Protein AF-A0A914ED57-F1 (afdb_monomer)

pLDDT: mean 73.56, std 14.64, range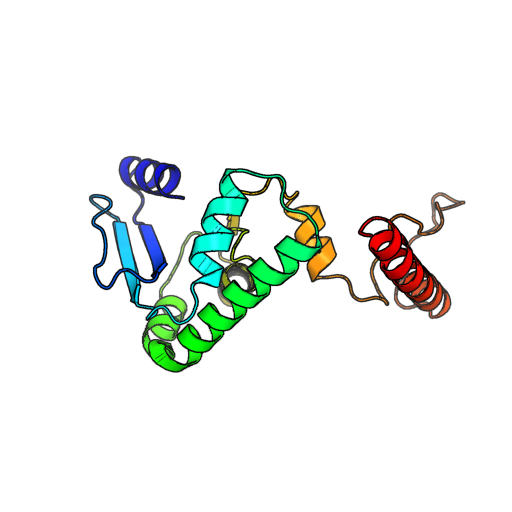 [37.06, 95.75]

Sequence (189 aa):
MVPLIKWLSKSGHDISVLEANTNPKT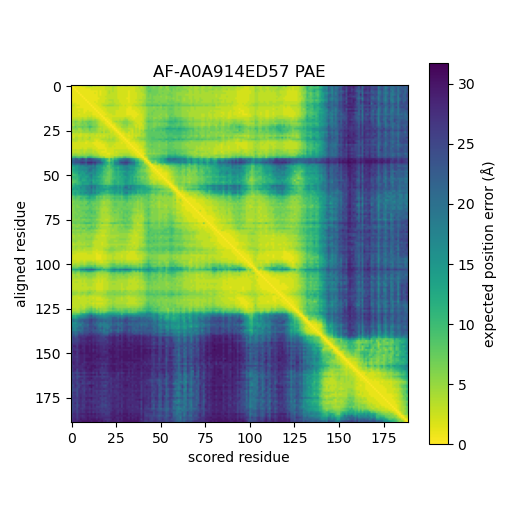RNLGPNITIIHIYIPTSQGIAIQFAKRMWTGTIHSPDIHTLYKVGNNVAKDFLRDHSEKIVKILDEKWDLIVADELFAIHSYAIATFFKGREDIPYITMSTSIMNPPAAERLALGRNIGSTPYVATWVPKKDDEKHEPTLFWQRLYNAIESVIEIFAVNTYSM

Structure (mmCIF, N/CA/C/O backbone):
data_AF-A0A914ED57-F1
#
_entry.id   AF-A0A914ED57-F1
#
loop_
_atom_site.group_PDB
_atom_site.id
_atom_site.type_symbol
_atom_site.label_atom_id
_atom_site.label_alt_id
_atom_site.label_comp_id
_atom_site.label_asym_id
_atom_site.label_entity_id
_atom_site.label_seq_id
_atom_site.pdbx_PDB_ins_code
_atom_site.Cartn_x
_atom_site.Cartn_y
_atom_site.Cartn_z
_atom_site.occupancy
_atom_site.B_iso_or_equiv
_atom_site.auth_seq_id
_atom_site.auth_comp_id
_atom_site.auth_asym_id
_atom_site.auth_atom_id
_atom_site.pdbx_PDB_model_num
ATOM 1 N N . MET A 1 1 ? -6.032 7.912 -4.445 1.00 81.69 1 MET A N 1
ATOM 2 C CA . MET A 1 1 ? -6.598 7.748 -3.082 1.00 81.69 1 MET A CA 1
ATOM 3 C C . MET A 1 1 ? -7.355 8.955 -2.512 1.00 81.69 1 MET A C 1
ATOM 5 O O . MET A 1 1 ? -8.369 8.735 -1.866 1.00 81.69 1 MET A O 1
ATOM 9 N N . VAL A 1 2 ? -6.929 10.215 -2.712 1.00 87.56 2 VAL A N 1
ATOM 10 C CA . VAL A 1 2 ? -7.527 11.383 -2.005 1.00 87.56 2 VAL A CA 1
ATOM 11 C C . VAL A 1 2 ? -9.062 11.508 -2.115 1.00 87.56 2 VAL A C 1
ATOM 13 O O . VAL A 1 2 ? -9.683 11.757 -1.082 1.00 87.56 2 VAL A O 1
ATOM 16 N N . PRO A 1 3 ? -9.706 11.326 -3.289 1.00 88.81 3 PRO A N 1
ATOM 17 C CA . PRO A 1 3 ? -11.168 11.403 -3.377 1.00 88.81 3 PRO A CA 1
ATOM 18 C C . PRO A 1 3 ? -11.891 10.372 -2.500 1.00 88.81 3 PRO A C 1
ATOM 20 O O . PRO A 1 3 ? -12.834 10.735 -1.802 1.00 88.81 3 PRO A O 1
ATOM 23 N N . LEU A 1 4 ? -11.407 9.123 -2.473 1.00 87.88 4 LEU A N 1
ATOM 24 C CA . LEU A 1 4 ? -11.960 8.054 -1.636 1.00 87.88 4 LEU A CA 1
ATOM 25 C C . LEU A 1 4 ? -11.838 8.395 -0.147 1.00 87.88 4 LEU A C 1
ATOM 27 O O . LEU A 1 4 ? -12.822 8.316 0.578 1.00 87.88 4 LEU A O 1
ATOM 31 N N . ILE A 1 5 ? -10.653 8.832 0.291 1.00 92.06 5 ILE A N 1
ATOM 32 C CA . ILE A 1 5 ? -10.398 9.215 1.689 1.00 92.06 5 ILE A CA 1
ATOM 33 C C . ILE A 1 5 ? -11.384 10.302 2.134 1.00 92.06 5 ILE A C 1
ATOM 35 O O . ILE A 1 5 ? -12.020 10.188 3.177 1.00 92.06 5 ILE A O 1
ATOM 39 N N . LYS A 1 6 ? -11.570 11.346 1.318 1.00 91.25 6 LYS A N 1
ATOM 40 C CA . LYS A 1 6 ? -12.515 12.423 1.641 1.00 91.25 6 LYS A CA 1
ATOM 41 C C . LYS A 1 6 ? -13.964 11.943 1.669 1.00 91.25 6 LYS A C 1
ATOM 43 O O . LYS A 1 6 ? -14.744 12.444 2.472 1.00 91.25 6 LYS A O 1
ATOM 48 N N . TRP A 1 7 ? -14.338 11.019 0.787 1.00 92.38 7 TRP A N 1
ATOM 49 C CA . TRP A 1 7 ? -15.683 10.449 0.768 1.00 92.38 7 TRP A CA 1
ATOM 50 C C . TRP A 1 7 ? -15.964 9.598 2.013 1.00 92.38 7 TRP A C 1
ATOM 52 O O . TRP A 1 7 ? -17.002 9.778 2.648 1.00 92.38 7 TRP A O 1
ATOM 62 N N . LEU A 1 8 ? -15.016 8.750 2.418 1.00 92.31 8 LEU A N 1
ATOM 63 C CA . LEU A 1 8 ? -15.120 7.948 3.637 1.00 92.31 8 LEU A CA 1
ATOM 64 C C . LEU A 1 8 ? -15.206 8.837 4.891 1.00 92.31 8 LEU A C 1
ATOM 66 O O . LEU A 1 8 ? -16.067 8.620 5.737 1.00 92.31 8 LEU A O 1
ATOM 70 N N . SER A 1 9 ? -14.394 9.896 4.968 1.00 93.88 9 SER A N 1
ATOM 71 C CA . SER A 1 9 ? -14.402 10.826 6.110 1.00 93.88 9 SER A CA 1
ATOM 72 C C . SER A 1 9 ? -15.746 11.553 6.214 1.00 93.88 9 SER A C 1
ATOM 74 O O . SER A 1 9 ? -16.349 11.609 7.284 1.00 93.88 9 SER A O 1
ATOM 76 N N . LYS A 1 10 ? -16.296 12.015 5.080 1.00 93.38 10 LYS A N 1
ATOM 77 C CA . LYS A 1 10 ? -17.650 12.596 5.017 1.00 93.38 10 LYS A CA 1
ATOM 78 C C . LYS A 1 10 ? -18.755 11.616 5.409 1.00 93.38 10 LYS A C 1
ATOM 80 O O . LYS A 1 10 ? -19.809 12.060 5.848 1.00 93.38 10 LYS A O 1
ATOM 85 N N . SER A 1 11 ? -18.520 10.320 5.238 1.00 95.12 11 SER A N 1
ATOM 86 C CA . SER A 1 11 ? -19.455 9.260 5.626 1.00 95.12 11 SER A CA 1
ATOM 87 C C . SER A 1 11 ? -19.343 8.889 7.112 1.00 95.12 11 SER A C 1
ATOM 89 O O . SER A 1 11 ? -20.054 8.002 7.568 1.00 95.12 11 SER A O 1
ATOM 91 N N . GLY A 1 12 ? -18.486 9.581 7.874 1.00 95.56 12 GLY A N 1
ATOM 92 C CA . GLY A 1 12 ? -18.333 9.397 9.317 1.00 95.56 12 GLY A CA 1
ATOM 93 C C . GLY A 1 12 ? -17.272 8.375 9.721 1.00 95.56 12 GLY A C 1
ATOM 94 O O . GLY A 1 12 ? -17.222 8.013 10.890 1.00 95.56 12 GLY A O 1
ATOM 95 N N . HIS A 1 13 ? -16.431 7.910 8.792 1.00 95.06 13 HIS A N 1
ATOM 96 C CA . HIS A 1 13 ? -15.336 6.994 9.117 1.00 95.06 13 HIS A CA 1
ATOM 97 C C . HIS A 1 13 ? -14.10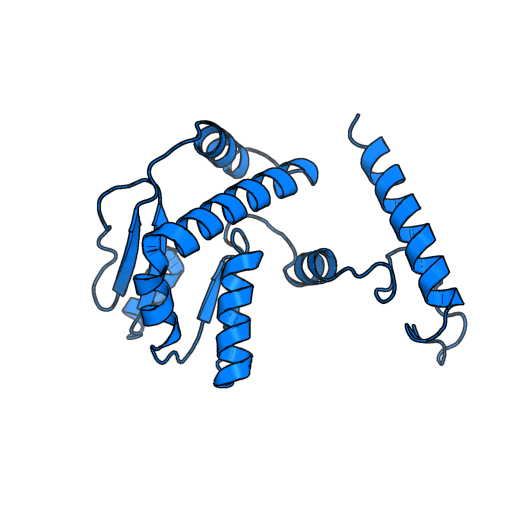5 7.742 9.641 1.00 95.06 13 HIS A C 1
ATOM 99 O O . HIS A 1 13 ? -13.726 8.778 9.086 1.00 95.06 13 HIS A O 1
ATOM 105 N N . ASP A 1 14 ? -13.445 7.165 10.647 1.00 95.50 14 ASP A N 1
ATOM 106 C CA . ASP A 1 14 ? -12.116 7.579 11.095 1.00 95.50 14 ASP A CA 1
ATOM 107 C C . ASP A 1 14 ? -11.048 6.939 10.210 1.00 95.50 14 ASP A C 1
ATOM 109 O O . ASP A 1 14 ? -11.001 5.721 10.032 1.00 95.50 14 ASP A O 1
ATOM 113 N N . ILE A 1 15 ? -10.194 7.767 9.609 1.00 94.94 15 ILE A N 1
ATOM 114 C CA . ILE A 1 15 ? -9.257 7.314 8.581 1.00 94.94 15 ILE A CA 1
ATOM 115 C C . ILE A 1 15 ? -7.839 7.639 8.997 1.00 94.94 15 ILE A C 1
ATOM 117 O O . ILE A 1 15 ? -7.486 8.803 9.181 1.00 94.94 15 ILE A O 1
ATOM 121 N N . SER A 1 16 ? -6.991 6.616 9.027 1.00 93.62 16 SER A N 1
ATOM 122 C CA . SER A 1 16 ? -5.546 6.808 9.055 1.00 93.62 16 SER A CA 1
ATOM 123 C C . SER A 1 16 ? -4.948 6.602 7.669 1.00 93.62 16 SER A C 1
ATOM 125 O O . SER A 1 16 ? -5.224 5.614 6.994 1.00 93.62 16 SER A O 1
ATOM 127 N N . VAL A 1 17 ? -4.117 7.547 7.235 1.00 91.44 17 VAL A N 1
ATOM 128 C CA . VAL A 1 17 ? -3.426 7.499 5.944 1.00 91.44 17 VAL A CA 1
ATOM 129 C C . VAL A 1 17 ? -1.933 7.388 6.200 1.00 91.44 17 VAL A C 1
ATOM 131 O O . VAL A 1 17 ? -1.313 8.346 6.662 1.00 91.44 17 VAL A O 1
ATOM 134 N N . LEU A 1 18 ? -1.351 6.237 5.871 1.00 87.81 18 LEU A N 1
ATOM 135 C CA . LEU A 1 18 ? 0.097 6.092 5.793 1.00 87.81 18 LEU A CA 1
ATOM 136 C C . LEU A 1 18 ? 0.590 6.773 4.515 1.00 87.81 18 LEU A C 1
ATOM 138 O O . LEU A 1 18 ? 0.272 6.342 3.407 1.00 87.81 18 LEU A O 1
ATOM 142 N N . GLU A 1 19 ? 1.349 7.854 4.669 1.00 85.44 19 GLU A N 1
ATOM 143 C CA . GLU A 1 19 ? 1.851 8.640 3.548 1.00 85.44 19 GLU A CA 1
ATOM 144 C C . GLU A 1 19 ? 3.367 8.784 3.619 1.00 85.44 19 GLU A C 1
ATOM 146 O O . GLU A 1 19 ? 3.904 9.471 4.489 1.00 85.44 19 GLU A O 1
ATOM 151 N N . ALA A 1 20 ? 4.036 8.166 2.650 1.00 78.94 20 ALA A N 1
ATOM 152 C CA . ALA A 1 20 ? 5.470 8.252 2.452 1.00 78.94 20 ALA A CA 1
ATOM 153 C C . ALA A 1 20 ? 5.755 9.138 1.232 1.00 78.94 20 ALA A C 1
ATOM 155 O O . ALA A 1 20 ? 5.392 8.788 0.107 1.00 78.94 20 ALA A O 1
ATOM 156 N N . ASN A 1 21 ? 6.336 10.321 1.441 1.00 77.94 21 ASN A N 1
ATOM 157 C CA . ASN A 1 21 ? 6.591 11.267 0.354 1.00 77.94 21 ASN A CA 1
ATOM 158 C C . ASN A 1 21 ? 7.818 12.155 0.619 1.00 77.94 21 ASN A C 1
ATOM 160 O O . ASN A 1 21 ? 8.376 12.184 1.713 1.00 77.94 21 ASN A O 1
ATOM 164 N N . THR A 1 22 ? 8.221 12.913 -0.400 1.00 76.25 22 THR A N 1
ATOM 165 C CA . THR A 1 22 ? 9.353 13.851 -0.337 1.00 76.25 22 THR A CA 1
ATOM 166 C C . THR A 1 22 ? 8.977 15.232 0.202 1.00 76.25 22 THR A C 1
ATOM 168 O O . THR A 1 22 ? 9.814 16.132 0.234 1.00 76.25 22 THR A O 1
ATOM 171 N N . ASN A 1 23 ? 7.723 15.449 0.603 1.00 80.75 23 ASN A N 1
ATOM 172 C CA . ASN A 1 23 ? 7.305 16.711 1.195 1.00 80.75 23 ASN A CA 1
ATOM 173 C C . ASN A 1 23 ? 7.627 16.676 2.695 1.00 80.75 23 ASN A C 1
ATOM 175 O O . ASN A 1 23 ? 7.145 15.783 3.385 1.00 80.75 23 ASN A O 1
ATOM 179 N N . PRO A 1 24 ? 8.401 17.629 3.241 1.00 81.94 24 PRO A N 1
ATOM 180 C CA . PRO A 1 24 ? 8.705 17.650 4.671 1.00 81.94 24 PRO A CA 1
ATOM 181 C C . PRO A 1 24 ? 7.487 17.965 5.549 1.00 81.94 24 PRO A C 1
ATOM 183 O O . PRO A 1 24 ? 7.561 17.813 6.765 1.00 81.94 24 PRO A O 1
ATOM 186 N N . LYS A 1 25 ? 6.374 18.429 4.966 1.00 85.38 25 LYS A N 1
ATOM 187 C CA . LYS A 1 25 ? 5.161 18.791 5.701 1.00 85.38 25 LYS A CA 1
ATOM 188 C C . LYS A 1 25 ? 4.017 17.830 5.404 1.00 85.38 25 LYS A C 1
ATOM 190 O O . LYS A 1 25 ? 3.685 17.569 4.247 1.00 85.38 25 LYS A O 1
ATOM 195 N N . THR A 1 26 ? 3.341 17.414 6.469 1.00 85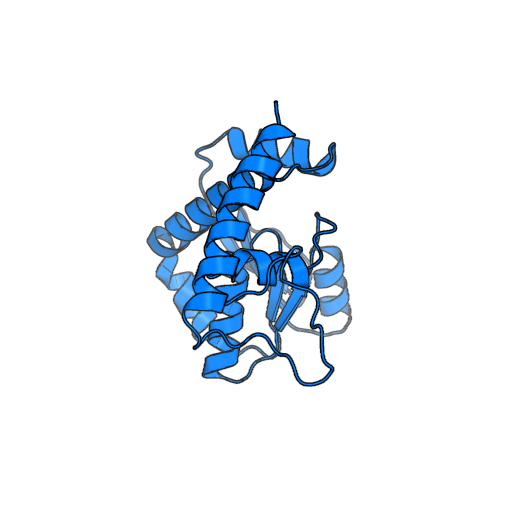.81 26 THR A N 1
ATOM 196 C CA . THR A 1 26 ? 2.050 16.732 6.404 1.00 85.81 26 THR A CA 1
ATOM 197 C C . THR A 1 26 ? 0.991 17.650 5.793 1.00 85.81 26 THR A C 1
ATOM 199 O O . THR A 1 26 ? 0.893 18.829 6.140 1.00 85.81 26 THR A O 1
ATOM 202 N N . ARG A 1 27 ? 0.165 17.115 4.891 1.00 87.88 27 ARG A N 1
ATOM 203 C CA . ARG A 1 27 ? -1.000 17.826 4.342 1.00 87.88 27 ARG A CA 1
ATOM 204 C C . ARG A 1 27 ? -2.207 17.711 5.279 1.00 87.88 27 ARG A C 1
ATOM 206 O O . ARG A 1 27 ? -2.350 16.723 5.984 1.00 87.88 27 ARG A O 1
ATOM 213 N N . ASN A 1 28 ? -3.112 18.685 5.248 1.00 88.56 28 ASN A N 1
ATOM 214 C CA . ASN A 1 28 ? -4.413 18.566 5.910 1.00 88.56 28 ASN A CA 1
ATOM 215 C C . ASN A 1 28 ? -5.460 18.110 4.881 1.00 88.56 28 ASN A C 1
ATOM 217 O O . ASN A 1 28 ? -5.673 18.791 3.876 1.00 88.56 28 ASN A O 1
ATOM 221 N N . LEU A 1 29 ? -6.082 16.949 5.104 1.00 89.75 29 LEU A N 1
ATOM 222 C CA . LEU A 1 29 ? -7.101 16.394 4.204 1.00 89.75 29 LEU A CA 1
ATOM 223 C C . LEU A 1 29 ? -8.542 16.628 4.675 1.00 89.75 29 LEU A C 1
ATOM 225 O O . LEU A 1 29 ? -9.461 16.373 3.892 1.00 89.75 29 LEU A O 1
ATOM 229 N N . GLY A 1 30 ? -8.736 17.161 5.883 1.00 89.25 30 GLY A N 1
ATOM 230 C CA . GLY A 1 30 ? -10.042 17.392 6.493 1.00 89.25 30 GLY A CA 1
ATOM 231 C C . GLY A 1 30 ? -10.177 16.752 7.881 1.00 89.25 30 GLY A C 1
ATOM 232 O O . GLY A 1 30 ? -9.221 16.163 8.384 1.00 89.25 30 GLY A O 1
ATOM 233 N N . PRO A 1 31 ? -11.359 16.883 8.508 1.00 88.94 31 PRO A N 1
ATOM 234 C CA . PRO A 1 31 ? -11.655 16.250 9.792 1.00 88.94 31 PRO A CA 1
ATOM 235 C C . PRO A 1 31 ? -11.683 14.717 9.673 1.00 88.94 31 PRO A C 1
ATOM 237 O O . PRO A 1 31 ? -11.912 14.179 8.588 1.00 88.94 31 PRO A O 1
ATOM 240 N N . ASN A 1 32 ? -11.466 14.020 10.791 1.00 90.94 32 ASN A N 1
ATOM 241 C CA . ASN A 1 32 ? -11.473 12.549 10.898 1.00 90.94 32 ASN A CA 1
ATOM 242 C C . ASN A 1 32 ? -10.447 11.846 9.988 1.00 90.94 32 ASN A C 1
ATOM 244 O O . ASN A 1 32 ? -10.606 10.683 9.621 1.00 90.94 32 ASN A O 1
ATOM 248 N N . ILE A 1 33 ? -9.393 12.568 9.589 1.00 94.38 33 ILE A N 1
ATOM 249 C CA . ILE A 1 33 ? -8.287 12.030 8.800 1.00 94.38 33 ILE A CA 1
ATOM 250 C C . ILE A 1 33 ? -6.982 12.300 9.543 1.00 94.38 33 ILE A C 1
ATOM 252 O O . ILE A 1 33 ? -6.517 13.439 9.619 1.00 94.38 33 ILE A O 1
ATOM 256 N N . THR A 1 34 ? -6.361 11.236 10.037 1.00 93.06 34 THR A N 1
ATOM 257 C CA . THR A 1 34 ? -5.027 11.269 10.635 1.00 93.06 34 THR A CA 1
ATOM 258 C C . THR A 1 34 ? -4.014 10.844 9.583 1.00 93.06 34 THR A C 1
ATOM 260 O O . THR A 1 34 ? -4.079 9.742 9.044 1.00 93.06 34 THR A O 1
ATOM 263 N N . ILE A 1 35 ? -3.049 11.709 9.270 1.00 91.31 35 ILE A N 1
ATOM 264 C CA . ILE A 1 35 ? -1.962 11.345 8.358 1.00 91.31 35 ILE A CA 1
ATOM 265 C C . ILE A 1 35 ? -0.751 10.912 9.165 1.00 91.31 35 ILE A C 1
ATOM 267 O O . ILE A 1 35 ? -0.148 11.700 9.896 1.00 91.31 35 ILE A O 1
ATOM 271 N N . ILE A 1 36 ? -0.360 9.662 8.962 1.00 88.31 36 ILE A N 1
ATOM 272 C CA . ILE A 1 36 ? 0.889 9.107 9.453 1.00 88.31 36 ILE A CA 1
ATOM 273 C C . ILE A 1 36 ? 1.942 9.423 8.395 1.00 88.31 36 ILE A C 1
ATOM 2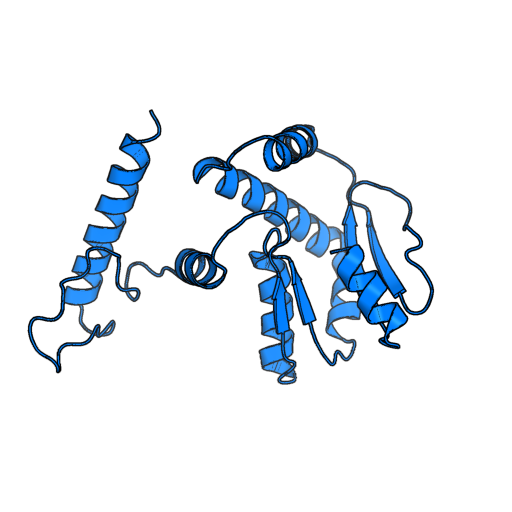75 O O . ILE A 1 36 ? 2.147 8.677 7.437 1.00 88.31 36 ILE A O 1
ATOM 279 N N . HIS A 1 37 ? 2.537 10.609 8.532 1.00 87.00 37 HIS A N 1
ATOM 280 C CA . HIS A 1 37 ? 3.468 11.154 7.551 1.00 87.00 37 HIS A CA 1
ATOM 281 C C . HIS A 1 37 ? 4.902 10.698 7.794 1.00 87.00 37 HIS A C 1
ATOM 283 O O . HIS A 1 37 ? 5.421 10.693 8.922 1.00 87.00 37 HIS A O 1
ATOM 289 N N . ILE A 1 38 ? 5.540 10.331 6.690 1.00 79.56 38 ILE A N 1
ATOM 290 C CA . ILE A 1 38 ? 6.897 9.823 6.643 1.00 79.56 38 ILE A CA 1
ATOM 291 C C . ILE A 1 38 ? 7.623 10.562 5.537 1.00 79.56 38 ILE A C 1
ATOM 293 O O . ILE A 1 38 ? 7.315 10.426 4.351 1.00 79.56 38 ILE A O 1
ATOM 297 N N . TYR A 1 39 ? 8.573 11.385 5.964 1.00 82.88 39 TYR A N 1
ATOM 298 C CA . TYR A 1 39 ? 9.400 12.155 5.063 1.00 82.88 39 TYR A CA 1
ATOM 299 C C . TYR A 1 39 ? 10.521 11.279 4.518 1.00 82.88 39 TYR A C 1
ATOM 301 O O . TYR A 1 39 ? 11.315 10.735 5.279 1.00 82.88 39 TYR A O 1
ATOM 309 N N . ILE A 1 40 ? 10.602 11.194 3.196 1.00 73.94 40 ILE A N 1
ATOM 310 C CA . ILE A 1 40 ? 11.670 10.493 2.494 1.00 73.94 40 ILE A CA 1
ATOM 311 C C . ILE A 1 40 ? 12.484 11.545 1.746 1.00 73.94 40 ILE A C 1
ATOM 313 O O . ILE A 1 40 ? 12.014 12.062 0.727 1.00 73.94 40 ILE A O 1
ATOM 317 N N . PRO A 1 41 ? 13.687 11.901 2.229 1.00 69.81 41 PRO A N 1
ATOM 318 C CA . PRO A 1 41 ? 14.536 12.841 1.521 1.00 69.81 41 PRO A CA 1
ATOM 319 C C . PRO A 1 41 ? 14.868 12.290 0.132 1.00 69.81 41 PRO A C 1
ATOM 321 O O . PRO A 1 41 ? 15.380 11.183 -0.024 1.00 69.81 41 PRO A O 1
ATOM 324 N N . THR A 1 42 ? 14.523 13.066 -0.894 1.00 63.19 42 THR A N 1
ATOM 325 C CA . THR A 1 42 ? 14.685 12.676 -2.296 1.00 63.19 42 THR A CA 1
ATOM 326 C C . THR A 1 42 ? 16.142 12.328 -2.583 1.00 63.19 42 THR A C 1
ATOM 328 O O . THR A 1 42 ? 17.002 13.199 -2.490 1.00 63.19 42 THR A O 1
ATOM 331 N N . SER A 1 43 ? 16.424 11.097 -3.011 1.00 55.22 43 SER A N 1
ATOM 332 C CA . SER A 1 43 ? 17.723 10.772 -3.612 1.00 55.22 43 SER A CA 1
ATOM 333 C C . SER A 1 43 ? 17.676 10.635 -5.134 1.00 55.22 43 SER A C 1
ATOM 335 O O . SER A 1 43 ? 18.730 10.502 -5.747 1.00 55.22 43 SER A O 1
ATOM 337 N N . GLN A 1 44 ? 16.509 10.664 -5.797 1.00 57.88 44 GLN A N 1
ATOM 338 C CA . GLN A 1 44 ? 16.458 10.234 -7.201 1.00 57.88 44 GLN A CA 1
ATOM 339 C C . GLN A 1 44 ? 15.503 11.053 -8.072 1.00 57.88 44 GLN A C 1
ATOM 341 O O . GLN A 1 44 ? 14.287 10.880 -8.028 1.00 57.88 44 GLN A O 1
ATOM 346 N N . GLY A 1 45 ? 16.074 11.860 -8.977 1.00 60.44 45 GLY A N 1
ATOM 347 C CA . GLY A 1 45 ? 15.351 12.485 -10.097 1.00 60.44 45 GLY A CA 1
ATOM 348 C C . GLY A 1 45 ? 14.600 11.482 -10.991 1.00 60.44 45 GLY A C 1
ATOM 349 O O . GLY A 1 45 ? 13.674 11.866 -11.703 1.00 60.44 45 GLY A O 1
ATOM 350 N N . ILE A 1 46 ? 14.932 10.190 -10.886 1.00 61.00 46 ILE A N 1
ATOM 351 C CA . ILE A 1 46 ? 14.230 9.065 -11.517 1.00 61.00 46 ILE A CA 1
ATOM 352 C C . ILE A 1 46 ? 12.757 9.019 -11.090 1.00 61.00 46 ILE A C 1
ATOM 354 O O . ILE A 1 46 ? 11.896 8.859 -11.948 1.00 61.00 46 ILE A O 1
ATOM 358 N N . ALA A 1 47 ? 12.434 9.241 -9.810 1.00 62.81 47 ALA A N 1
ATOM 359 C CA . ALA A 1 47 ? 11.049 9.196 -9.329 1.00 62.81 47 ALA A CA 1
ATOM 360 C C . ALA A 1 47 ? 10.173 10.294 -9.960 1.00 62.81 47 ALA A C 1
ATOM 362 O O . ALA A 1 47 ? 9.017 10.051 -10.298 1.00 62.81 47 ALA A O 1
ATOM 363 N N . ILE A 1 48 ? 10.736 11.489 -10.179 1.00 64.44 48 ILE A N 1
ATOM 364 C CA . ILE A 1 48 ? 10.031 12.622 -10.800 1.00 64.44 48 ILE A CA 1
ATOM 365 C C . ILE A 1 48 ? 9.789 12.359 -12.290 1.00 64.44 48 ILE A C 1
ATOM 367 O O . ILE A 1 48 ? 8.684 12.579 -12.789 1.00 64.44 48 ILE A O 1
ATOM 371 N N . GLN A 1 49 ? 10.804 11.866 -13.008 1.00 64.00 49 GLN A N 1
ATOM 372 C CA . GLN A 1 49 ? 10.651 11.526 -14.425 1.00 64.00 49 GLN A CA 1
ATOM 373 C C . GLN A 1 49 ? 9.672 10.367 -14.633 1.00 64.00 49 GLN A C 1
ATOM 375 O O . GLN A 1 49 ? 8.847 10.411 -15.546 1.00 64.00 49 GLN A O 1
ATOM 380 N N . PHE A 1 50 ? 9.721 9.370 -13.750 1.00 65.81 50 PHE A N 1
ATOM 381 C CA . PHE A 1 50 ? 8.823 8.226 -13.785 1.00 65.81 50 PHE A CA 1
ATOM 382 C C . PHE A 1 50 ? 7.377 8.634 -13.476 1.00 65.81 50 PHE A C 1
ATOM 384 O O . PHE A 1 50 ? 6.474 8.299 -14.238 1.00 65.81 50 PHE A O 1
ATOM 391 N N . ALA A 1 51 ? 7.154 9.454 -12.441 1.00 65.69 51 ALA A N 1
ATOM 392 C CA . ALA A 1 51 ? 5.832 9.990 -12.113 1.00 65.69 51 ALA A CA 1
ATOM 393 C C . ALA A 1 51 ? 5.200 10.743 -13.288 1.00 65.69 51 ALA A C 1
ATOM 395 O O . ALA A 1 51 ? 4.019 10.560 -13.566 1.00 65.69 51 ALA A O 1
ATOM 396 N N . LYS A 1 52 ? 5.983 11.547 -14.019 1.00 65.06 52 LYS A N 1
ATOM 397 C CA . LYS A 1 52 ? 5.486 12.246 -15.210 1.00 65.06 52 LYS A CA 1
ATOM 398 C C . LYS A 1 52 ? 5.086 11.267 -16.318 1.00 65.06 52 LYS A C 1
ATOM 400 O O . LYS A 1 52 ? 4.019 11.434 -16.896 1.00 65.06 52 LYS A O 1
ATOM 405 N N . ARG A 1 53 ? 5.902 10.237 -16.575 1.00 63.97 53 ARG A N 1
ATOM 406 C CA . ARG A 1 53 ? 5.621 9.202 -17.584 1.00 63.97 53 ARG A CA 1
ATOM 407 C C . ARG A 1 53 ? 4.373 8.375 -17.271 1.00 63.97 53 ARG A C 1
ATOM 409 O O . ARG A 1 53 ? 3.608 8.122 -18.193 1.00 63.97 53 ARG A O 1
ATOM 416 N N . MET A 1 54 ? 4.141 8.013 -16.005 1.00 64.25 54 MET A N 1
ATOM 417 C CA . MET A 1 54 ? 2.968 7.219 -15.599 1.00 64.25 54 MET A CA 1
ATOM 418 C C . MET A 1 54 ? 1.637 7.890 -15.959 1.00 64.25 54 MET A C 1
ATOM 420 O O . MET A 1 54 ? 0.677 7.208 -16.293 1.00 64.25 54 MET A O 1
ATOM 424 N N . TRP A 1 55 ? 1.574 9.223 -15.909 1.00 62.38 55 TRP A N 1
ATOM 425 C CA . TRP A 1 55 ? 0.352 9.968 -16.230 1.00 62.38 55 TRP A CA 1
ATOM 426 C C . TRP A 1 55 ? 0.180 10.265 -17.721 1.00 62.38 55 TRP A C 1
ATOM 428 O O . TRP A 1 55 ? -0.906 10.666 -18.134 1.00 62.38 55 TRP A O 1
ATOM 438 N N . THR A 1 56 ? 1.235 10.121 -18.527 1.00 61.69 56 THR A N 1
ATOM 439 C CA . THR A 1 56 ? 1.239 10.559 -19.933 1.00 61.69 56 THR A CA 1
ATOM 440 C C . THR A 1 56 ? 1.487 9.435 -20.934 1.00 61.69 56 THR A C 1
ATOM 442 O O . THR A 1 56 ? 1.601 9.717 -22.123 1.00 61.69 56 THR A O 1
ATOM 445 N N . GLY A 1 57 ? 1.618 8.183 -20.495 1.00 59.28 57 GLY A N 1
ATOM 446 C CA . GLY A 1 57 ? 1.927 7.064 -21.380 1.00 59.28 57 GLY A CA 1
ATOM 447 C C . GLY A 1 57 ? 1.403 5.727 -20.872 1.00 59.28 57 GLY A C 1
ATOM 448 O O . GLY A 1 57 ? 1.050 5.578 -19.704 1.00 59.28 57 GLY A O 1
ATOM 449 N N . THR A 1 58 ? 1.364 4.744 -21.768 1.00 56.31 58 THR A N 1
ATOM 450 C CA . THR A 1 58 ? 1.143 3.345 -21.399 1.00 56.31 58 THR A CA 1
ATOM 451 C C . THR A 1 58 ? 2.416 2.813 -20.752 1.00 56.31 58 THR A C 1
ATOM 453 O O . THR A 1 58 ? 3.492 2.883 -21.340 1.00 56.31 58 THR A O 1
ATOM 456 N N . ILE A 1 59 ? 2.298 2.312 -19.525 1.00 55.62 59 ILE A N 1
ATOM 457 C CA . ILE A 1 59 ? 3.404 1.672 -18.812 1.00 55.62 59 ILE A CA 1
ATOM 458 C C . ILE A 1 59 ? 3.611 0.286 -19.435 1.00 55.62 59 ILE A C 1
ATOM 460 O O . ILE A 1 59 ? 2.677 -0.516 -19.468 1.00 55.62 59 ILE A O 1
ATOM 464 N N . HIS A 1 60 ? 4.814 -0.004 -19.929 1.00 55.12 60 HIS A N 1
ATOM 465 C CA . HIS A 1 60 ? 5.165 -1.342 -20.410 1.00 55.12 60 HIS A CA 1
ATOM 466 C C . HIS A 1 60 ? 5.759 -2.186 -19.272 1.00 55.12 60 HIS A C 1
ATOM 468 O O . HIS A 1 60 ? 6.218 -1.655 -18.260 1.00 55.12 60 HIS A O 1
ATOM 474 N N . SER A 1 61 ? 5.788 -3.513 -19.422 1.00 56.16 61 SER A N 1
ATOM 475 C CA . SER A 1 61 ? 6.289 -4.435 -18.386 1.00 56.16 61 SER A CA 1
ATOM 476 C C . SER A 1 61 ? 7.664 -4.057 -17.788 1.00 56.16 61 SER A C 1
ATOM 478 O O . SER A 1 61 ? 7.820 -4.176 -16.571 1.00 56.16 61 SER A O 1
ATOM 480 N N . PRO A 1 62 ? 8.650 -3.538 -18.554 1.00 56.75 62 PRO A N 1
ATOM 481 C CA . PRO A 1 62 ? 9.925 -3.081 -17.988 1.00 56.75 62 PRO A CA 1
ATOM 482 C C . PRO A 1 62 ? 9.810 -1.847 -17.075 1.00 56.75 62 PRO A C 1
ATOM 484 O O . PRO A 1 62 ? 10.580 -1.694 -16.122 1.00 56.75 62 PRO A O 1
ATOM 487 N N . ASP A 1 63 ? 8.839 -0.968 -17.327 1.00 60.69 63 ASP A N 1
ATOM 488 C CA . ASP A 1 63 ? 8.596 0.212 -16.498 1.00 60.69 63 ASP A CA 1
ATOM 489 C C . ASP A 1 63 ? 8.001 -0.193 -15.138 1.00 60.69 63 ASP A C 1
ATOM 491 O O . ASP A 1 63 ? 8.394 0.354 -14.105 1.00 60.69 63 ASP A O 1
ATOM 495 N N . ILE A 1 64 ? 7.147 -1.225 -15.104 1.00 65.62 64 ILE A N 1
ATOM 496 C CA . ILE A 1 64 ? 6.589 -1.793 -13.862 1.00 65.62 64 ILE A CA 1
ATOM 497 C C . ILE A 1 64 ? 7.709 -2.284 -12.925 1.00 65.62 64 ILE A C 1
ATOM 499 O O . ILE A 1 64 ? 7.674 -2.032 -11.720 1.00 65.62 64 ILE A O 1
ATOM 503 N N . HIS A 1 65 ? 8.757 -2.920 -13.461 1.00 65.38 65 HIS A N 1
ATOM 504 C CA . HIS A 1 65 ? 9.915 -3.323 -12.654 1.00 65.38 65 HIS A CA 1
ATOM 505 C C . HIS A 1 65 ? 10.597 -2.121 -11.980 1.00 65.38 65 HIS A C 1
ATOM 507 O O . HIS A 1 65 ? 10.939 -2.170 -10.795 1.00 65.38 65 HIS A O 1
ATOM 513 N N . THR A 1 66 ? 10.781 -1.028 -12.725 1.00 68.00 66 THR A N 1
ATOM 514 C CA . THR A 1 66 ? 11.401 0.198 -12.204 1.00 68.00 66 THR A CA 1
ATOM 515 C C . THR A 1 66 ? 10.554 0.814 -11.094 1.00 68.00 66 THR A C 1
ATOM 517 O O . THR A 1 66 ? 11.095 1.200 -10.056 1.00 68.00 66 THR A O 1
ATOM 520 N N . LEU A 1 67 ? 9.231 0.836 -11.271 1.00 69.44 67 LEU A N 1
ATOM 521 C CA . LEU A 1 67 ? 8.283 1.293 -10.260 1.00 69.44 67 LEU A CA 1
ATOM 522 C C . LEU A 1 67 ? 8.423 0.503 -8.952 1.00 69.44 67 LEU A C 1
ATOM 524 O O . LEU A 1 67 ? 8.633 1.099 -7.894 1.00 69.44 67 LEU A O 1
ATOM 528 N N . TYR A 1 68 ? 8.379 -0.830 -9.015 1.00 70.69 68 TYR A N 1
ATOM 529 C CA . TYR A 1 68 ? 8.506 -1.656 -7.812 1.00 70.69 68 TYR A CA 1
ATOM 530 C C . TYR A 1 68 ? 9.883 -1.546 -7.167 1.00 70.69 68 TYR A C 1
ATOM 532 O O . TYR A 1 68 ? 9.989 -1.577 -5.945 1.00 70.69 68 TYR A O 1
ATOM 540 N N . LYS A 1 69 ? 10.952 -1.362 -7.949 1.00 72.19 69 LYS A N 1
ATOM 541 C CA . LYS A 1 69 ? 12.291 -1.124 -7.399 1.00 72.19 69 LYS A CA 1
ATOM 542 C C . LYS A 1 69 ? 12.350 0.180 -6.599 1.00 72.19 69 LYS A C 1
ATOM 544 O O . LYS A 1 69 ? 12.950 0.204 -5.524 1.00 72.19 69 LYS A O 1
ATOM 549 N N . VAL A 1 70 ? 11.719 1.247 -7.093 1.00 72.75 70 VAL A N 1
ATOM 550 C CA . VAL A 1 70 ? 11.596 2.515 -6.357 1.00 72.75 70 VAL A CA 1
ATOM 551 C C . VAL A 1 70 ? 10.768 2.316 -5.084 1.00 72.75 70 VAL A C 1
ATOM 553 O O . VAL A 1 70 ? 11.220 2.719 -4.014 1.00 72.75 70 VAL A O 1
ATOM 556 N N . GLY A 1 71 ? 9.622 1.632 -5.175 1.00 72.62 71 GLY A N 1
ATOM 557 C CA . GLY A 1 71 ? 8.786 1.288 -4.018 1.00 72.62 71 GLY A CA 1
ATOM 558 C C . GLY A 1 71 ? 9.531 0.478 -2.949 1.00 72.62 71 GLY A C 1
ATOM 559 O O . GLY A 1 71 ? 9.497 0.840 -1.775 1.00 72.62 71 GLY A O 1
ATOM 560 N N . ASN A 1 72 ? 10.293 -0.541 -3.360 1.00 74.81 72 ASN A N 1
ATOM 561 C CA . ASN A 1 72 ? 11.117 -1.375 -2.479 1.00 74.81 72 ASN A CA 1
ATOM 562 C C . ASN A 1 72 ? 12.199 -0.579 -1.752 1.00 74.81 72 ASN A C 1
ATOM 564 O O . ASN A 1 72 ? 12.419 -0.789 -0.561 1.00 74.81 72 ASN A O 1
ATOM 568 N N . ASN A 1 73 ? 12.881 0.334 -2.445 1.00 74.75 73 ASN A N 1
ATOM 569 C CA . ASN A 1 73 ? 13.887 1.181 -1.807 1.00 74.75 73 ASN A CA 1
ATOM 570 C C . ASN A 1 73 ? 13.247 2.114 -0.777 1.00 74.75 73 ASN A C 1
ATOM 572 O O . ASN A 1 73 ? 13.740 2.210 0.343 1.00 74.75 73 ASN A O 1
ATOM 576 N N . VAL A 1 74 ? 12.108 2.717 -1.127 1.00 73.94 74 VAL A N 1
ATOM 577 C CA . VAL A 1 74 ? 11.310 3.538 -0.211 1.00 73.94 74 VAL A CA 1
ATOM 578 C C . VAL A 1 74 ? 10.909 2.742 1.030 1.00 73.94 74 VAL A C 1
ATOM 580 O O . VAL A 1 74 ? 11.099 3.223 2.142 1.00 73.94 74 VAL A O 1
ATOM 583 N N . ALA A 1 75 ? 10.412 1.517 0.871 1.00 74.06 75 ALA A N 1
ATOM 584 C CA . ALA A 1 75 ? 10.032 0.677 2.000 1.00 74.06 75 ALA A CA 1
ATOM 585 C C . ALA A 1 75 ? 11.227 0.206 2.834 1.00 74.06 75 ALA A C 1
ATOM 587 O O . ALA A 1 75 ? 11.122 0.096 4.052 1.00 74.06 75 ALA A O 1
ATOM 588 N N . LYS A 1 76 ? 12.374 -0.058 2.203 1.00 76.56 76 LYS A N 1
ATOM 589 C CA . LYS A 1 76 ? 13.612 -0.390 2.911 1.00 76.56 76 LYS A CA 1
ATOM 590 C C . LYS A 1 76 ? 14.077 0.776 3.779 1.00 76.56 76 LYS A C 1
ATOM 592 O O . LYS A 1 76 ? 14.375 0.565 4.952 1.00 76.56 76 LYS A O 1
ATOM 597 N N . ASP A 1 77 ? 14.143 1.978 3.213 1.00 74.50 77 ASP A N 1
ATOM 598 C CA . ASP A 1 77 ? 14.524 3.183 3.953 1.00 74.50 77 ASP A CA 1
ATOM 599 C C . ASP A 1 77 ? 13.514 3.458 5.072 1.00 74.50 77 ASP A C 1
ATOM 601 O O . ASP A 1 77 ? 13.888 3.717 6.209 1.00 74.50 77 ASP A O 1
ATOM 605 N N . PHE A 1 78 ? 12.230 3.258 4.791 1.00 75.12 78 PHE A N 1
ATOM 606 C CA . PHE A 1 78 ? 11.153 3.355 5.764 1.00 75.12 78 PHE A CA 1
ATOM 607 C C . PHE A 1 78 ? 11.292 2.379 6.945 1.00 75.12 78 PHE A C 1
ATOM 609 O O . PHE A 1 78 ? 11.199 2.800 8.097 1.00 75.12 78 PHE A O 1
ATOM 616 N N . LEU A 1 79 ? 11.547 1.095 6.689 1.00 78.12 79 LEU A N 1
ATOM 617 C CA . LEU A 1 79 ? 11.739 0.097 7.745 1.00 78.12 79 LEU A CA 1
ATOM 618 C C . LEU A 1 79 ? 13.032 0.322 8.532 1.00 78.12 79 LEU A C 1
ATOM 620 O O . LEU A 1 79 ? 13.080 -0.010 9.711 1.00 78.12 79 LEU A O 1
ATOM 624 N N . ARG A 1 80 ? 14.076 0.867 7.900 1.00 81.69 80 ARG A N 1
ATOM 625 C CA . ARG A 1 80 ? 15.347 1.163 8.569 1.00 81.69 80 ARG A CA 1
ATOM 626 C C . ARG A 1 80 ? 15.249 2.406 9.453 1.00 81.69 80 ARG A C 1
ATOM 628 O O . ARG A 1 80 ? 15.688 2.363 10.597 1.00 81.69 80 ARG A O 1
ATOM 635 N N . ASP A 1 81 ? 14.684 3.487 8.924 1.00 83.69 81 ASP A N 1
ATOM 636 C CA . ASP A 1 81 ? 14.811 4.829 9.506 1.00 83.69 81 ASP A CA 1
ATOM 637 C C . ASP A 1 81 ? 13.565 5.266 10.297 1.00 83.69 81 ASP A C 1
ATOM 639 O O . ASP A 1 81 ? 13.622 6.244 11.041 1.00 83.69 81 ASP A O 1
ATOM 643 N N . HIS A 1 82 ? 12.442 4.554 10.143 1.00 83.88 82 HIS A N 1
ATOM 644 C CA . HIS A 1 82 ? 11.154 4.880 10.773 1.00 83.88 82 HIS A CA 1
ATOM 645 C C . HIS A 1 82 ? 10.415 3.643 11.309 1.00 83.88 82 HIS A C 1
ATOM 647 O O . HIS A 1 82 ? 9.177 3.601 11.337 1.00 83.88 82 HIS A O 1
ATOM 653 N N . SER A 1 83 ? 11.168 2.619 11.721 1.00 85.69 83 SER A N 1
ATOM 654 C CA . SER A 1 83 ? 10.629 1.359 12.253 1.00 85.69 83 SER 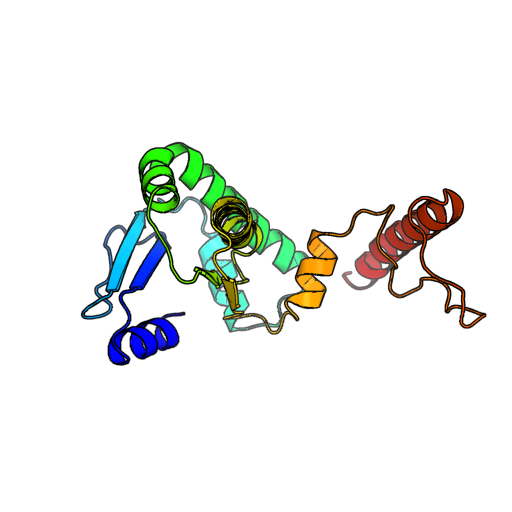A CA 1
ATOM 655 C C . SER A 1 83 ? 9.618 1.567 13.387 1.00 85.69 83 SER A C 1
ATOM 657 O O . SER A 1 83 ? 8.598 0.885 13.444 1.00 85.69 83 SER A O 1
ATOM 659 N N . GLU A 1 84 ? 9.834 2.565 14.242 1.00 87.75 84 GLU A N 1
ATOM 660 C CA . GLU A 1 84 ? 8.979 2.907 15.375 1.00 87.75 84 GLU A CA 1
ATOM 661 C C . GLU A 1 84 ? 7.578 3.353 14.945 1.00 87.75 84 GLU A C 1
ATOM 663 O O . GLU A 1 84 ? 6.582 2.996 15.578 1.00 87.75 84 GLU A O 1
ATOM 668 N N . LYS A 1 85 ? 7.474 4.085 13.827 1.00 84.44 85 LYS A N 1
ATOM 669 C CA . LYS A 1 85 ? 6.178 4.482 13.264 1.00 84.44 85 LYS A CA 1
ATOM 670 C C . LYS A 1 85 ? 5.442 3.277 12.691 1.00 84.44 85 LYS A C 1
ATOM 672 O O . LYS A 1 85 ? 4.223 3.213 12.814 1.00 84.44 85 LYS A O 1
ATOM 677 N N . ILE A 1 86 ? 6.169 2.328 12.098 1.00 82.69 86 ILE A N 1
ATOM 678 C CA . ILE A 1 86 ? 5.590 1.071 11.618 1.00 82.69 86 ILE A CA 1
ATOM 679 C C . ILE A 1 86 ? 5.065 0.235 12.757 1.00 82.69 86 ILE A C 1
ATOM 681 O O . ILE A 1 86 ? 3.914 -0.171 12.694 1.00 82.69 86 ILE A O 1
ATOM 685 N N . VAL A 1 87 ? 5.870 0.008 13.791 1.00 87.06 87 VAL A N 1
ATOM 686 C CA . VAL A 1 87 ? 5.447 -0.789 14.944 1.00 87.06 87 VAL A CA 1
ATOM 687 C C . VAL A 1 87 ? 4.178 -0.193 15.541 1.00 87.06 87 VAL A C 1
ATOM 689 O O . VAL A 1 87 ? 3.211 -0.916 15.730 1.00 87.06 87 VAL A O 1
ATOM 692 N N . LYS A 1 88 ? 4.109 1.139 15.674 1.00 86.00 88 LYS A N 1
ATOM 693 C CA . LYS A 1 88 ? 2.879 1.803 16.107 1.00 86.00 88 LYS A CA 1
ATOM 694 C C . LYS A 1 88 ? 1.685 1.481 15.202 1.00 86.00 88 LYS A C 1
ATOM 696 O O . LYS A 1 88 ? 0.637 1.130 15.714 1.00 86.00 88 LYS A O 1
ATOM 701 N N . ILE A 1 89 ? 1.826 1.572 13.877 1.00 87.06 89 ILE A N 1
ATOM 702 C CA . ILE A 1 89 ? 0.743 1.205 12.943 1.00 87.06 89 ILE A CA 1
ATOM 703 C C . ILE A 1 89 ? 0.341 -0.258 13.117 1.00 87.06 89 ILE A C 1
ATOM 705 O O . ILE A 1 89 ? -0.847 -0.560 13.108 1.00 87.06 89 ILE A O 1
ATOM 709 N N . LEU A 1 90 ? 1.325 -1.148 13.254 1.00 88.50 90 LEU A N 1
ATOM 710 C CA . LEU A 1 90 ? 1.114 -2.581 13.419 1.00 88.50 90 LEU A CA 1
ATOM 711 C C . LEU A 1 90 ? 0.464 -2.921 14.762 1.00 88.50 90 LEU A C 1
ATOM 713 O O . LEU A 1 90 ? -0.214 -3.936 1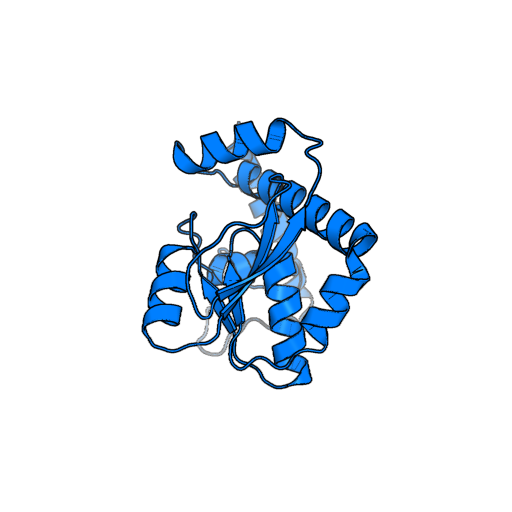4.832 1.00 88.50 90 LEU A O 1
ATOM 717 N N . ASP A 1 91 ? 0.626 -2.108 15.799 1.00 90.75 91 ASP A N 1
ATOM 718 C CA . ASP A 1 91 ? 0.029 -2.334 17.122 1.00 90.75 91 ASP A CA 1
ATOM 719 C C . ASP A 1 91 ? -1.370 -1.714 17.276 1.00 90.75 91 ASP A C 1
ATOM 721 O O . ASP A 1 91 ? -2.108 -2.076 18.194 1.00 90.75 91 ASP A O 1
ATOM 725 N N . GLU A 1 92 ? -1.760 -0.810 16.376 1.00 90.00 92 GLU A N 1
ATOM 726 C CA . GLU A 1 92 ? -3.118 -0.262 16.320 1.00 90.00 92 GLU A CA 1
ATOM 727 C C . GLU A 1 92 ? -4.136 -1.306 15.833 1.00 90.00 92 GLU A C 1
ATOM 729 O O . GLU A 1 92 ? -3.805 -2.257 15.115 1.00 90.00 92 GLU A O 1
ATOM 734 N N . LYS A 1 93 ? -5.403 -1.096 16.207 1.00 90.94 93 LYS A N 1
ATOM 735 C CA . LYS A 1 93 ? -6.535 -1.906 15.742 1.00 90.94 93 LYS A CA 1
ATOM 736 C C . LYS A 1 93 ? -7.189 -1.260 14.531 1.00 90.94 93 LYS A C 1
ATOM 738 O O . LYS A 1 93 ? -7.502 -0.071 14.551 1.00 90.94 93 LYS A O 1
ATOM 743 N N . TRP A 1 94 ? -7.448 -2.066 13.509 1.00 93.81 94 TRP A N 1
ATOM 744 C CA . TRP A 1 94 ? -8.038 -1.616 12.252 1.00 93.81 94 TRP A CA 1
ATOM 745 C C . TRP A 1 94 ? -9.266 -2.450 11.915 1.00 93.81 94 TRP A C 1
ATOM 747 O O . TRP A 1 94 ? -9.216 -3.666 12.032 1.00 93.81 94 TRP A O 1
ATOM 757 N N . ASP A 1 95 ? -10.332 -1.819 11.426 1.00 95.75 95 ASP A N 1
ATOM 758 C CA . ASP A 1 95 ? -11.522 -2.541 10.946 1.00 95.75 95 ASP A CA 1
ATOM 759 C C . ASP A 1 95 ? -11.418 -2.922 9.460 1.00 95.75 95 ASP A C 1
ATOM 761 O O . ASP A 1 95 ? -12.058 -3.863 8.991 1.00 95.75 95 ASP A O 1
ATOM 765 N N . LEU A 1 96 ? -10.623 -2.167 8.695 1.00 94.38 96 LEU A N 1
ATOM 766 C CA . LEU A 1 96 ? -10.449 -2.334 7.257 1.00 94.38 96 LEU A CA 1
ATOM 767 C C . LEU A 1 96 ? -9.122 -1.730 6.804 1.00 94.38 96 LEU A C 1
ATOM 769 O O . LEU A 1 96 ? -8.777 -0.606 7.171 1.00 94.38 96 LEU A O 1
ATOM 773 N N . ILE A 1 97 ? -8.426 -2.434 5.915 1.00 92.56 97 ILE A N 1
ATOM 774 C CA . ILE A 1 97 ? -7.211 -1.927 5.272 1.00 92.56 97 ILE A CA 1
ATOM 775 C C . ILE A 1 97 ? -7.485 -1.669 3.797 1.00 92.56 97 ILE A C 1
ATOM 777 O O . ILE A 1 97 ? -7.972 -2.541 3.083 1.00 92.56 97 ILE A O 1
ATOM 781 N N . VAL A 1 98 ? -7.130 -0.482 3.307 1.00 90.69 98 VAL A N 1
ATOM 782 C CA . VAL A 1 98 ? -7.186 -0.168 1.875 1.00 90.69 98 VAL A CA 1
ATOM 783 C C . VAL A 1 98 ? -5.765 0.004 1.350 1.00 90.69 98 VAL A C 1
ATOM 785 O O . VAL A 1 98 ? -5.083 0.975 1.669 1.00 90.69 98 VAL A O 1
ATOM 788 N N . ALA A 1 99 ? -5.320 -0.959 0.552 1.00 86.38 99 ALA A N 1
ATOM 789 C CA . ALA A 1 99 ? -3.982 -1.023 -0.014 1.00 86.38 99 ALA A CA 1
ATOM 790 C C . ALA A 1 99 ? -3.977 -0.473 -1.447 1.00 86.38 99 ALA A C 1
ATOM 792 O O . ALA A 1 99 ? -4.717 -0.959 -2.302 1.00 86.38 99 ALA A O 1
ATOM 793 N N . ASP A 1 100 ? -3.129 0.521 -1.718 1.00 81.19 100 ASP A N 1
ATOM 794 C CA . ASP A 1 100 ? -2.877 0.984 -3.087 1.00 81.19 100 ASP A CA 1
ATOM 795 C C . ASP A 1 100 ? -1.992 -0.038 -3.827 1.00 81.19 100 ASP A C 1
ATOM 797 O O . ASP A 1 100 ? -0.967 -0.481 -3.292 1.00 81.19 100 ASP A O 1
ATOM 801 N N . GLU A 1 101 ? -2.413 -0.419 -5.034 1.00 74.69 101 GLU A N 1
ATOM 802 C CA . GLU A 1 101 ? -1.745 -1.396 -5.906 1.00 74.69 101 GLU A CA 1
ATOM 803 C C . GLU A 1 101 ? -0.358 -0.938 -6.381 1.00 74.69 101 GLU A C 1
ATOM 805 O O . GLU A 1 101 ? 0.554 -1.751 -6.467 1.00 74.69 101 GLU A O 1
ATOM 810 N N . LEU A 1 102 ? -0.107 0.362 -6.567 1.00 70.38 102 LEU A N 1
ATOM 811 C CA . LEU A 1 102 ? 1.239 0.822 -6.954 1.00 70.38 102 LEU A CA 1
ATOM 812 C C . LEU A 1 102 ? 2.310 0.508 -5.904 1.00 70.38 102 LEU A C 1
ATOM 814 O O . LEU A 1 102 ? 3.500 0.434 -6.211 1.00 70.38 102 LEU A O 1
ATOM 818 N N . PHE A 1 103 ? 1.885 0.342 -4.654 1.00 66.31 103 PHE A N 1
ATOM 819 C CA . PHE A 1 103 ? 2.738 -0.016 -3.527 1.00 66.31 103 PHE A CA 1
ATOM 820 C C . PHE A 1 103 ? 2.502 -1.467 -3.082 1.00 66.31 103 PHE A C 1
ATOM 822 O O . PHE A 1 103 ? 2.858 -1.814 -1.951 1.00 66.31 103 PHE A O 1
ATOM 829 N N . ALA A 1 104 ? 1.909 -2.293 -3.962 1.00 60.47 104 ALA A N 1
ATOM 830 C CA . ALA A 1 104 ? 1.320 -3.595 -3.661 1.00 60.47 104 ALA A CA 1
ATOM 831 C C . ALA A 1 104 ? 2.205 -4.465 -2.779 1.00 60.47 104 ALA A C 1
ATOM 833 O O . ALA A 1 104 ? 1.717 -4.976 -1.787 1.00 60.47 104 ALA A O 1
ATOM 834 N N . ILE A 1 105 ? 3.502 -4.607 -3.058 1.00 66.19 105 ILE A N 1
ATOM 835 C CA . ILE A 1 105 ? 4.354 -5.536 -2.294 1.00 66.19 105 ILE A CA 1
ATOM 836 C C . ILE A 1 105 ? 4.351 -5.208 -0.789 1.00 66.19 105 ILE A C 1
ATOM 838 O O . ILE A 1 105 ? 4.222 -6.106 0.043 1.00 66.19 105 ILE A O 1
ATOM 842 N N . HIS A 1 106 ? 4.428 -3.929 -0.417 1.00 74.19 106 HIS A N 1
ATOM 843 C CA . HIS A 1 106 ? 4.486 -3.521 0.992 1.00 74.19 106 HIS A CA 1
ATOM 844 C C . HIS A 1 106 ? 3.104 -3.322 1.598 1.00 74.19 106 HIS A C 1
ATOM 846 O O . HIS A 1 106 ? 2.859 -3.757 2.722 1.00 74.19 106 HIS A O 1
ATOM 852 N N . SER A 1 107 ? 2.189 -2.695 0.854 1.00 77.50 107 SER A N 1
ATOM 853 C CA . SER A 1 107 ? 0.813 -2.499 1.309 1.00 77.50 107 SER A CA 1
ATOM 854 C C . SER A 1 107 ? 0.101 -3.845 1.502 1.00 77.50 107 SER A C 1
ATOM 856 O O . SER A 1 107 ? -0.638 -4.015 2.470 1.00 77.50 107 SER A O 1
ATOM 858 N N . TYR A 1 108 ? 0.404 -4.840 0.662 1.00 76.69 108 TYR A N 1
ATOM 859 C CA . TYR A 1 108 ? -0.083 -6.212 0.785 1.00 76.69 108 TYR A CA 1
ATOM 860 C C . TYR A 1 108 ? 0.573 -6.979 1.931 1.00 76.69 108 TYR A C 1
ATOM 862 O O . TYR A 1 108 ? -0.117 -7.735 2.608 1.00 76.69 108 TYR A O 1
ATOM 870 N N . ALA A 1 109 ? 1.871 -6.788 2.192 1.00 79.12 109 ALA A N 1
ATOM 871 C CA . ALA A 1 109 ? 2.524 -7.399 3.351 1.00 79.12 109 ALA A CA 1
ATOM 872 C C . ALA A 1 109 ? 1.867 -6.938 4.663 1.00 79.12 109 ALA A C 1
ATOM 874 O O . ALA A 1 109 ? 1.530 -7.766 5.507 1.00 79.12 109 ALA A O 1
ATOM 875 N N . ILE A 1 110 ? 1.601 -5.633 4.789 1.00 83.38 110 ILE A N 1
ATOM 876 C CA . ILE A 1 110 ? 0.879 -5.061 5.934 1.00 83.38 110 ILE A CA 1
ATOM 877 C C . ILE A 1 110 ? -0.550 -5.618 5.994 1.00 83.38 110 ILE A C 1
ATOM 879 O O . ILE A 1 110 ? -0.975 -6.116 7.032 1.00 83.38 110 ILE A O 1
ATOM 883 N N . ALA A 1 111 ? -1.285 -5.604 4.879 1.00 85.50 111 ALA A N 1
ATOM 884 C CA . ALA A 1 111 ? -2.649 -6.129 4.832 1.00 85.50 111 ALA A CA 1
ATOM 885 C C . ALA A 1 111 ? -2.730 -7.620 5.210 1.00 85.50 111 ALA A C 1
ATOM 887 O O . ALA A 1 111 ? -3.609 -8.029 5.965 1.00 85.50 111 ALA A O 1
ATOM 888 N N . THR A 1 112 ? -1.781 -8.427 4.732 1.00 83.88 112 THR A N 1
ATOM 889 C CA . THR A 1 112 ? -1.693 -9.863 5.029 1.00 83.88 112 THR A CA 1
ATOM 890 C C . THR A 1 112 ? -1.333 -10.108 6.490 1.00 83.88 112 THR A C 1
ATOM 892 O O . THR A 1 112 ? -1.886 -11.020 7.099 1.00 83.88 112 THR A O 1
ATOM 895 N N . PHE A 1 113 ? -0.455 -9.285 7.073 1.00 86.62 113 PHE A N 1
ATOM 896 C CA . PHE A 1 113 ? -0.130 -9.350 8.496 1.00 86.62 113 PHE A CA 1
ATOM 897 C C . PHE A 1 113 ? -1.387 -9.200 9.362 1.00 86.62 113 PHE A C 1
ATOM 899 O O . PHE A 1 113 ? -1.659 -10.059 10.199 1.00 86.62 113 PHE A O 1
ATOM 906 N N . PHE A 1 114 ? -2.204 -8.175 9.112 1.00 89.69 114 PHE A N 1
ATOM 907 C CA . PHE A 1 114 ? -3.445 -7.974 9.864 1.00 89.69 114 PHE A CA 1
ATOM 908 C C . PHE A 1 114 ? -4.505 -9.032 9.564 1.00 89.69 114 PHE A C 1
ATOM 910 O O . PHE A 1 114 ? -5.180 -9.490 10.486 1.00 89.69 114 PHE A O 1
ATOM 917 N N . LYS A 1 115 ? -4.609 -9.489 8.309 1.00 89.44 115 LYS A N 1
ATOM 918 C CA . LYS A 1 115 ? -5.501 -10.600 7.961 1.00 89.44 115 LYS A CA 1
ATOM 919 C C . LYS A 1 115 ? -5.129 -11.878 8.717 1.00 89.44 115 LYS A C 1
ATOM 921 O O . LYS A 1 115 ? -6.011 -12.581 9.186 1.00 89.44 115 LYS A O 1
ATOM 926 N N . GLY A 1 116 ? -3.839 -12.178 8.856 1.00 86.88 116 GLY A N 1
ATOM 927 C CA . GLY A 1 116 ? -3.369 -13.357 9.583 1.00 86.88 116 GLY A CA 1
ATOM 928 C C . GLY A 1 116 ? -3.477 -13.231 11.105 1.00 86.88 116 GLY A C 1
ATOM 929 O O . GLY A 1 116 ? -3.763 -14.219 11.773 1.00 86.88 116 GLY A O 1
ATOM 930 N N . ARG A 1 117 ? -3.246 -12.032 11.657 1.00 89.94 117 ARG A N 1
ATOM 931 C CA . ARG A 1 117 ? -3.242 -11.798 13.111 1.00 89.94 117 ARG A CA 1
ATOM 932 C C . ARG A 1 117 ? -4.644 -11.642 13.699 1.00 89.94 117 ARG A C 1
ATOM 934 O O . ARG A 1 117 ? -4.903 -12.143 14.787 1.00 89.94 117 ARG A O 1
ATOM 941 N N . GLU A 1 118 ? -5.518 -10.922 13.003 1.00 91.44 118 GLU A N 1
ATOM 942 C CA . GLU A 1 118 ? -6.788 -10.410 13.542 1.00 91.44 118 GLU A CA 1
ATOM 943 C C . GLU A 1 118 ? -7.982 -10.628 12.599 1.00 91.44 118 GLU A C 1
ATOM 945 O O . GLU A 1 118 ? -9.079 -10.158 12.874 1.00 91.44 118 GLU A O 1
ATOM 950 N N . ASP A 1 119 ? -7.786 -11.338 11.485 1.00 90.00 119 ASP A N 1
ATOM 951 C CA . ASP A 1 119 ? -8.796 -11.577 10.445 1.00 90.00 119 ASP A CA 1
ATOM 952 C C . ASP A 1 119 ? -9.338 -10.308 9.749 1.00 90.00 119 ASP A C 1
ATOM 954 O O . ASP A 1 119 ? -10.326 -10.361 9.010 1.00 90.00 119 ASP A O 1
ATOM 958 N N . ILE A 1 120 ? -8.640 -9.175 9.890 1.00 93.62 120 ILE A N 1
ATOM 959 C CA . ILE A 1 120 ? -9.070 -7.880 9.346 1.00 93.62 120 ILE A CA 1
ATOM 960 C C . ILE A 1 120 ? -9.172 -7.933 7.814 1.00 93.62 120 ILE A C 1
ATOM 962 O O . ILE A 1 120 ? -8.209 -8.320 7.138 1.00 93.62 120 ILE A O 1
ATOM 966 N N . PRO A 1 121 ? -10.321 -7.550 7.226 1.00 92.44 121 PRO A N 1
ATOM 967 C CA . PRO A 1 121 ? -10.479 -7.513 5.782 1.00 92.44 121 PRO A CA 1
ATOM 968 C C . PRO A 1 121 ? -9.607 -6.420 5.155 1.00 92.44 121 PRO A C 1
ATOM 970 O O . PRO A 1 121 ? -9.331 -5.377 5.750 1.00 92.44 121 PRO A O 1
ATOM 973 N N . TYR A 1 122 ? -9.215 -6.636 3.900 1.00 89.81 122 TYR A N 1
ATOM 974 C CA . TYR A 1 122 ? -8.502 -5.630 3.127 1.00 89.81 122 TYR A CA 1
ATOM 975 C C . TYR A 1 122 ? -9.013 -5.533 1.690 1.00 89.81 122 TYR A C 1
ATOM 977 O O . TYR A 1 122 ? -9.427 -6.519 1.080 1.00 89.81 122 TYR A O 1
ATOM 985 N N . ILE A 1 123 ? -8.956 -4.323 1.141 1.00 87.19 123 ILE A N 1
ATOM 986 C CA . ILE A 1 123 ? -9.289 -3.999 -0.245 1.00 87.19 123 ILE A CA 1
ATOM 987 C C . ILE A 1 123 ? -8.006 -3.555 -0.931 1.00 87.19 123 ILE A C 1
ATOM 989 O O . ILE A 1 123 ? -7.325 -2.654 -0.446 1.00 87.19 123 ILE A O 1
ATOM 993 N N . THR A 1 124 ? -7.689 -4.142 -2.082 1.00 80.12 124 THR A N 1
ATOM 994 C CA . THR A 1 124 ? -6.676 -3.560 -2.970 1.00 80.12 124 THR A CA 1
ATOM 995 C C . THR A 1 124 ? -7.364 -2.678 -3.987 1.00 80.12 124 THR A C 1
ATOM 997 O O . THR A 1 124 ? -8.284 -3.114 -4.678 1.00 80.12 124 THR A O 1
ATOM 1000 N N . MET A 1 125 ? -6.908 -1.437 -4.066 1.00 79.31 125 MET A N 1
ATOM 1001 C CA . MET A 1 125 ? -7.412 -0.434 -4.981 1.00 79.31 125 MET A CA 1
ATOM 1002 C C . MET A 1 125 ? -6.297 -0.047 -5.942 1.00 79.31 125 MET A C 1
ATOM 1004 O O . MET A 1 125 ? -5.232 0.384 -5.503 1.00 79.31 125 MET A O 1
ATOM 1008 N N . SER A 1 126 ? -6.556 -0.141 -7.245 1.00 75.25 126 SER A N 1
ATOM 1009 C CA . SER A 1 126 ? -5.670 0.492 -8.216 1.00 75.25 126 SER A CA 1
ATOM 1010 C C . SER A 1 126 ? -6.092 1.934 -8.470 1.00 75.25 126 SER A C 1
ATOM 1012 O O . SER A 1 126 ? -7.276 2.237 -8.641 1.00 75.25 126 SER A O 1
ATOM 1014 N N . THR A 1 127 ? -5.118 2.843 -8.439 1.00 72.56 127 THR A N 1
ATOM 1015 C CA . THR A 1 127 ? -5.330 4.288 -8.594 1.00 72.56 127 THR A CA 1
ATOM 1016 C C . THR A 1 127 ? -4.783 4.864 -9.891 1.00 72.56 127 THR A C 1
ATOM 1018 O O . THR A 1 127 ? -5.008 6.044 -10.160 1.00 72.56 127 THR A O 1
ATOM 1021 N N . SER A 1 128 ? -4.052 4.072 -10.670 1.00 62.19 128 SER A N 1
ATOM 1022 C CA . SER A 1 128 ? -3.196 4.597 -11.741 1.00 62.19 128 SER A CA 1
ATOM 1023 C C . SER A 1 128 ? -2.959 3.624 -12.892 1.00 62.19 128 SER A C 1
ATOM 1025 O O . SER A 1 128 ? -2.753 4.081 -14.012 1.00 62.19 128 SER A O 1
ATOM 1027 N N . ILE A 1 129 ? -3.025 2.312 -12.659 1.00 59.44 129 ILE A N 1
ATOM 1028 C CA . ILE A 1 129 ? -2.824 1.303 -13.696 1.00 59.44 129 ILE A CA 1
ATOM 1029 C C . ILE A 1 129 ? -4.126 0.513 -13.819 1.00 59.44 129 ILE A C 1
ATOM 1031 O O . ILE A 1 129 ? -4.688 0.069 -12.828 1.00 59.44 129 ILE A O 1
ATOM 1035 N N . MET A 1 130 ? -4.634 0.275 -15.028 1.00 50.97 130 MET A N 1
ATOM 1036 C CA . MET A 1 130 ? -5.641 -0.783 -15.215 1.00 50.97 130 MET A CA 1
ATOM 1037 C C . MET A 1 130 ? -4.955 -2.153 -15.141 1.00 50.97 130 MET A C 1
ATOM 1039 O O . MET A 1 130 ? -5.021 -2.945 -16.075 1.00 50.97 130 MET A O 1
ATOM 1043 N N . ASN A 1 131 ? -4.234 -2.414 -14.053 1.00 51.88 131 ASN A N 1
ATOM 1044 C CA . ASN A 1 131 ? -3.685 -3.722 -13.766 1.00 51.88 131 ASN A CA 1
ATOM 1045 C C . ASN A 1 131 ? -4.825 -4.542 -13.166 1.00 51.88 131 ASN A C 1
ATOM 1047 O O . ASN A 1 131 ? -5.399 -4.119 -12.160 1.00 51.88 131 ASN A O 1
ATOM 1051 N N . PRO A 1 132 ? -5.206 -5.693 -13.746 1.00 51.19 132 PRO A N 1
ATOM 1052 C CA . PRO A 1 132 ? -6.135 -6.589 -13.083 1.00 51.19 132 PRO A CA 1
ATOM 1053 C C . PRO A 1 132 ? -5.444 -7.057 -11.793 1.00 51.19 132 PRO A C 1
ATOM 1055 O O . PRO A 1 132 ? -4.460 -7.794 -11.890 1.00 51.19 132 PRO A O 1
ATOM 1058 N N . PRO A 1 133 ? -5.925 -6.695 -10.587 1.00 49.59 133 PRO A N 1
ATOM 1059 C CA . PRO A 1 133 ? -5.224 -7.021 -9.342 1.00 49.59 133 PRO A CA 1
ATOM 1060 C C . PRO A 1 133 ? -5.074 -8.536 -9.160 1.00 49.59 133 PRO A C 1
ATOM 1062 O O . PRO A 1 133 ? -4.139 -9.014 -8.530 1.00 49.59 133 PRO A O 1
ATOM 1065 N N . ALA A 1 134 ? -5.981 -9.315 -9.759 1.00 45.78 134 ALA A N 1
ATOM 1066 C CA . ALA A 1 134 ? -5.870 -10.765 -9.842 1.00 45.78 134 ALA A CA 1
ATOM 1067 C C . ALA A 1 134 ? -4.675 -11.216 -10.701 1.00 45.78 134 ALA A C 1
ATOM 1069 O O . ALA A 1 134 ? -3.926 -12.082 -10.269 1.00 45.78 134 ALA A O 1
ATOM 1070 N N . ALA A 1 135 ? -4.461 -10.623 -11.879 1.00 47.31 135 ALA A N 1
ATOM 1071 C CA . ALA A 1 135 ? -3.355 -10.975 -12.770 1.00 47.31 135 ALA A CA 1
ATOM 1072 C C . ALA A 1 135 ? -1.993 -10.571 -12.185 1.00 47.31 135 ALA A C 1
ATOM 1074 O O . ALA A 1 135 ? -1.039 -11.334 -12.288 1.00 47.31 135 ALA A O 1
ATOM 1075 N N . GLU A 1 136 ? -1.917 -9.418 -11.518 1.00 51.78 136 GLU A N 1
ATOM 1076 C CA . GLU A 1 136 ? -0.720 -8.942 -10.814 1.00 51.78 136 GLU A CA 1
ATOM 1077 C C . GLU A 1 136 ? -0.387 -9.818 -9.596 1.00 51.78 136 GLU A C 1
ATOM 1079 O O . GLU A 1 136 ? 0.745 -10.269 -9.449 1.00 51.78 136 GLU A O 1
ATOM 1084 N N . ARG A 1 137 ? -1.372 -10.148 -8.749 1.00 48.91 137 ARG A N 1
ATOM 1085 C CA . ARG A 1 137 ? -1.171 -11.070 -7.614 1.00 48.91 137 ARG A CA 1
ATOM 1086 C C . ARG A 1 137 ? -0.793 -12.474 -8.079 1.00 48.91 137 ARG A C 1
ATOM 1088 O O . ARG A 1 137 ? 0.061 -13.110 -7.466 1.00 48.91 137 ARG A O 1
ATOM 1095 N N . LEU A 1 138 ? -1.382 -12.935 -9.184 1.00 48.34 138 LEU A N 1
ATOM 1096 C CA . LEU A 1 138 ? -0.974 -14.171 -9.845 1.00 48.34 138 LEU A CA 1
ATOM 1097 C C . LEU A 1 138 ? 0.437 -14.062 -10.427 1.00 48.34 138 LEU A C 1
ATOM 1099 O O . LEU A 1 138 ? 1.110 -15.078 -10.434 1.00 48.34 138 LEU A O 1
ATOM 1103 N N . ALA A 1 139 ? 0.889 -12.882 -10.875 1.00 48.09 139 ALA A N 1
ATOM 1104 C CA . ALA A 1 139 ? 2.230 -12.619 -11.412 1.00 48.09 139 ALA A CA 1
ATOM 1105 C C . ALA A 1 139 ? 3.318 -12.533 -10.321 1.00 48.09 139 ALA A C 1
ATOM 1107 O O . ALA A 1 139 ? 4.394 -13.105 -10.480 1.00 48.09 139 ALA A O 1
ATOM 1108 N N . LEU A 1 140 ? 3.033 -11.867 -9.198 1.00 46.25 140 LEU A N 1
ATOM 1109 C CA . LEU A 1 140 ? 3.939 -11.724 -8.048 1.00 46.25 140 LEU A CA 1
ATOM 1110 C C . LEU A 1 140 ? 3.998 -12.993 -7.180 1.00 46.25 140 LEU A C 1
ATOM 1112 O O . LEU A 1 140 ? 4.971 -13.203 -6.461 1.00 46.25 140 LEU A O 1
ATOM 1116 N N . GLY A 1 141 ? 2.977 -13.852 -7.269 1.00 42.22 141 GLY A N 1
ATOM 1117 C CA . GLY A 1 141 ? 2.931 -15.184 -6.665 1.00 42.22 141 GLY A CA 1
ATOM 1118 C C . GLY A 1 141 ? 3.406 -16.323 -7.575 1.00 42.22 141 GLY A C 1
ATOM 1119 O O . GLY A 1 141 ? 3.282 -17.479 -7.167 1.00 42.22 141 GLY A O 1
ATOM 1120 N N . ARG A 1 142 ? 3.930 -16.044 -8.788 1.00 50.84 142 ARG A N 1
ATOM 1121 C CA . ARG A 1 142 ? 4.385 -17.089 -9.730 1.00 50.84 142 ARG A CA 1
ATOM 1122 C C . ARG A 1 142 ? 5.607 -17.812 -9.185 1.00 50.84 142 ARG A C 1
ATOM 1124 O O . ARG A 1 142 ? 6.751 -17.460 -9.464 1.00 50.84 142 ARG A O 1
ATOM 1131 N N . ASN A 1 143 ? 5.366 -18.883 -8.443 1.00 55.38 143 ASN A N 1
ATOM 1132 C CA . ASN A 1 143 ? 6.348 -19.940 -8.317 1.00 55.38 143 ASN A CA 1
ATOM 1133 C C . ASN A 1 143 ? 6.298 -20.762 -9.610 1.00 55.38 143 ASN A C 1
ATOM 1135 O O . ASN A 1 143 ? 5.253 -21.321 -9.962 1.00 55.38 143 ASN A O 1
ATOM 1139 N N . ILE A 1 144 ? 7.451 -20.829 -10.277 1.00 59.66 144 ILE A N 1
ATOM 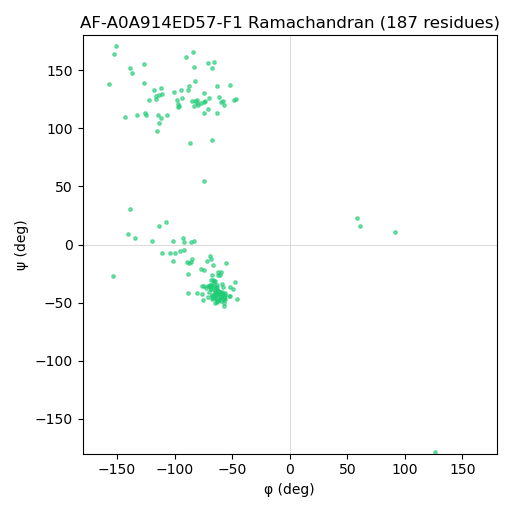1140 C CA . ILE A 1 144 ? 7.717 -21.590 -11.505 1.00 59.66 144 ILE A CA 1
ATOM 1141 C C . ILE A 1 144 ? 7.190 -23.035 -11.400 1.00 59.66 144 ILE A C 1
ATOM 1143 O O . ILE A 1 144 ? 6.747 -23.624 -12.380 1.00 59.66 144 ILE A O 1
ATOM 1147 N N . GLY A 1 145 ? 7.206 -23.613 -10.198 1.00 55.75 145 GLY A N 1
ATOM 1148 C CA . GLY A 1 145 ? 6.801 -24.988 -9.943 1.00 55.75 145 GLY A CA 1
ATOM 1149 C C . GLY A 1 145 ? 5.338 -25.204 -9.557 1.00 55.75 145 GLY A C 1
ATOM 1150 O O . GLY A 1 145 ? 4.970 -26.357 -9.378 1.00 55.75 145 GLY A O 1
ATOM 1151 N N . SER A 1 146 ? 4.501 -24.179 -9.373 1.00 53.81 146 SER A N 1
ATOM 1152 C CA . SER A 1 146 ? 3.140 -24.404 -8.842 1.00 53.81 146 SER A CA 1
ATOM 1153 C C . SER A 1 146 ? 2.031 -23.570 -9.471 1.00 53.81 146 SER A C 1
ATOM 1155 O O . SER A 1 146 ? 0.912 -23.573 -8.963 1.00 53.81 146 SER A O 1
ATOM 1157 N N . THR A 1 147 ? 2.331 -22.852 -10.552 1.00 59.22 147 THR A N 1
ATOM 1158 C CA . THR A 1 147 ? 1.359 -21.988 -11.229 1.00 59.22 147 THR A CA 1
ATOM 1159 C C . THR A 1 147 ? 1.111 -22.504 -12.642 1.00 59.22 147 THR A C 1
ATOM 1161 O O . THR A 1 147 ? 2.089 -22.686 -13.364 1.00 59.22 147 THR A O 1
ATOM 1164 N N . PRO A 1 148 ? -0.146 -22.720 -13.068 1.00 54.38 148 PRO A N 1
ATOM 1165 C CA . PRO A 1 148 ? -0.440 -22.970 -14.471 1.00 54.38 148 PRO A CA 1
ATOM 1166 C C . PRO A 1 148 ? -0.228 -21.677 -15.277 1.00 54.38 148 PRO A C 1
ATOM 1168 O O . PRO A 1 148 ? -0.772 -20.620 -14.950 1.00 54.38 148 PRO A O 1
ATOM 1171 N N . TYR A 1 149 ? 0.592 -21.760 -16.317 1.00 59.06 149 TYR A N 1
ATOM 1172 C CA . TYR A 1 149 ? 0.873 -20.706 -17.288 1.00 59.06 149 TYR A CA 1
ATOM 1173 C C . TYR A 1 149 ? -0.178 -20.647 -18.404 1.00 59.06 149 TYR A C 1
ATOM 1175 O O . TYR A 1 149 ? -0.964 -21.573 -18.597 1.00 59.06 149 TYR A O 1
ATOM 1183 N N . VAL A 1 150 ? -0.185 -19.549 -19.165 1.00 53.75 150 VAL A N 1
ATOM 1184 C CA . VAL A 1 150 ? -1.152 -19.284 -20.254 1.00 53.75 150 VAL A CA 1
ATOM 1185 C C . VAL A 1 150 ? -1.107 -20.359 -21.353 1.00 53.75 150 VAL A C 1
ATOM 1187 O O . VAL A 1 150 ? -2.093 -20.559 -22.056 1.00 53.75 150 VAL A O 1
ATOM 1190 N N . ALA A 1 151 ? 0.021 -21.064 -21.475 1.00 52.22 151 ALA A N 1
ATOM 1191 C CA . ALA A 1 151 ? 0.232 -22.158 -22.417 1.00 52.22 151 ALA A CA 1
ATOM 1192 C C . ALA A 1 151 ? 0.113 -23.559 -21.787 1.00 52.22 151 ALA A C 1
ATOM 1194 O O . ALA A 1 151 ? 0.285 -24.539 -22.515 1.00 52.22 151 ALA A O 1
ATOM 1195 N N . THR A 1 152 ? -0.231 -23.657 -20.491 1.00 57.38 152 THR A N 1
ATOM 1196 C CA . THR A 1 152 ? -0.419 -24.949 -19.814 1.00 57.38 152 THR A CA 1
ATOM 1197 C C . THR A 1 152 ? -1.383 -25.777 -20.634 1.00 57.38 152 THR A C 1
ATOM 1199 O O . THR A 1 152 ? -2.402 -25.260 -21.104 1.00 57.38 152 THR A O 1
ATOM 1202 N N . TRP A 1 153 ? -1.072 -27.062 -20.800 1.00 57.81 153 TRP A N 1
ATOM 1203 C CA . TRP A 1 153 ? -1.915 -27.962 -21.572 1.00 57.81 153 TRP A CA 1
ATOM 1204 C C . TRP A 1 153 ? -3.384 -27.819 -21.191 1.00 57.81 153 TRP A C 1
ATOM 1206 O O . TRP A 1 153 ? -3.762 -27.957 -20.027 1.00 57.81 153 TRP A O 1
ATOM 1216 N N . VAL A 1 154 ? -4.200 -27.553 -22.213 1.00 57.94 154 VAL A N 1
ATOM 1217 C CA . VAL A 1 154 ? -5.651 -27.588 -22.084 1.00 57.94 154 VAL A CA 1
ATOM 1218 C C . VAL A 1 154 ? -6.014 -28.999 -21.612 1.00 57.94 154 VAL A C 1
ATOM 1220 O O . VAL A 1 154 ? -5.620 -29.957 -22.291 1.00 57.94 154 VAL A O 1
ATOM 1223 N N . PRO A 1 155 ? -6.721 -29.139 -20.476 1.00 61.16 155 PRO A N 1
ATOM 1224 C CA . PRO A 1 155 ? -7.193 -30.429 -19.992 1.00 61.16 155 PRO A CA 1
ATOM 1225 C C . PRO A 1 155 ? -7.872 -31.201 -21.125 1.00 61.16 155 PRO A C 1
ATOM 1227 O O . PRO A 1 155 ? -8.778 -30.685 -21.781 1.00 61.16 155 PRO A O 1
ATOM 1230 N N . LYS A 1 156 ? -7.413 -32.425 -21.399 1.00 65.56 156 LYS A N 1
ATOM 1231 C CA . LYS A 1 156 ? -7.989 -33.290 -22.446 1.00 65.56 156 LYS A CA 1
ATOM 1232 C C . LYS A 1 156 ? -9.185 -34.085 -21.934 1.00 65.56 156 LYS A C 1
ATOM 1234 O O . LYS A 1 156 ? -9.885 -34.715 -22.725 1.00 65.56 156 LYS A O 1
ATOM 1239 N N . LYS A 1 157 ? -9.371 -34.096 -20.616 1.00 69.56 157 LYS A N 1
ATOM 1240 C CA . LYS A 1 157 ? -10.452 -34.766 -19.902 1.00 69.56 157 LYS A CA 1
ATOM 1241 C C . LYS A 1 157 ? -10.957 -33.865 -18.781 1.00 69.56 157 LYS A C 1
ATOM 1243 O O . LYS A 1 157 ? -10.193 -33.081 -18.223 1.00 69.56 157 LYS A O 1
ATOM 1248 N N . ASP A 1 158 ? -12.224 -34.032 -18.428 1.00 61.16 158 ASP A N 1
ATOM 1249 C CA . ASP A 1 158 ? -12.912 -33.210 -17.425 1.00 61.16 158 ASP A CA 1
ATOM 1250 C C . ASP A 1 158 ? -12.357 -33.391 -15.997 1.00 61.16 158 ASP A C 1
ATOM 1252 O O . ASP A 1 158 ? -12.596 -32.561 -15.119 1.00 61.16 158 ASP A O 1
ATOM 1256 N N . ASP A 1 159 ? -11.616 -34.472 -15.746 1.00 73.38 159 ASP A N 1
ATOM 1257 C CA . ASP A 1 159 ? -10.989 -34.791 -14.462 1.00 73.38 159 ASP A CA 1
ATOM 1258 C C . ASP A 1 159 ? -9.521 -34.344 -14.359 1.00 73.38 159 ASP A C 1
ATOM 1260 O O . ASP A 1 159 ? -8.928 -34.427 -13.281 1.00 73.38 159 ASP A O 1
ATOM 1264 N N . GLU A 1 160 ? -8.935 -33.835 -15.443 1.00 66.75 160 GLU A N 1
ATOM 1265 C CA . GLU A 1 160 ? -7.531 -33.438 -15.487 1.00 66.75 160 GLU A CA 1
ATOM 1266 C C . GLU A 1 160 ? -7.334 -32.058 -14.834 1.00 66.75 160 GLU A C 1
ATOM 1268 O O . GLU A 1 160 ? -7.912 -31.048 -15.240 1.00 66.75 160 GLU A O 1
ATOM 1273 N N . LYS A 1 161 ? -6.517 -32.020 -13.776 1.00 71.19 161 LYS A N 1
ATOM 1274 C CA . LYS A 1 161 ? -6.234 -30.824 -12.969 1.00 71.19 161 LYS A CA 1
ATOM 1275 C C . LYS A 1 161 ? -4.732 -30.587 -12.875 1.00 71.19 161 LYS A C 1
ATOM 1277 O O . LYS A 1 161 ? -3.929 -31.518 -12.969 1.00 71.19 161 LYS A O 1
ATOM 1282 N N . HIS A 1 162 ? -4.352 -29.333 -12.642 1.00 67.06 162 HIS A N 1
ATOM 1283 C CA . HIS A 1 162 ? -2.970 -29.013 -12.310 1.00 67.06 162 HIS A CA 1
ATOM 1284 C C . HIS A 1 162 ? -2.634 -29.511 -10.894 1.00 67.06 162 HIS A C 1
ATOM 1286 O O . HIS A 1 162 ? -3.209 -29.043 -9.911 1.00 67.06 162 HIS A O 1
ATOM 1292 N N . GLU A 1 163 ? -1.694 -30.447 -10.793 1.00 75.12 163 GLU A N 1
ATOM 1293 C CA . GLU A 1 163 ? -1.182 -31.030 -9.557 1.00 75.12 163 GLU A CA 1
ATOM 1294 C C . GLU A 1 163 ? 0.300 -30.665 -9.372 1.00 75.12 163 GLU A C 1
ATOM 1296 O O . GLU A 1 163 ? 1.194 -31.333 -9.906 1.00 75.12 163 GLU A O 1
ATOM 1301 N N . PRO A 1 164 ? 0.609 -29.625 -8.578 1.00 64.88 164 PRO A N 1
ATOM 1302 C CA . PRO A 1 164 ? 1.975 -29.126 -8.415 1.00 64.88 164 PRO A CA 1
ATOM 1303 C C . PRO A 1 164 ? 2.888 -30.104 -7.657 1.00 64.88 164 PRO A C 1
ATOM 1305 O O . PRO A 1 164 ? 4.104 -29.923 -7.609 1.00 64.88 164 PRO A O 1
ATOM 1308 N N . THR A 1 165 ? 2.343 -31.171 -7.070 1.00 75.50 165 THR A N 1
ATOM 1309 C CA . THR A 1 165 ? 3.104 -32.273 -6.462 1.00 75.50 165 THR A CA 1
ATOM 1310 C C . THR A 1 165 ? 3.735 -33.194 -7.511 1.00 75.50 165 THR A C 1
ATOM 1312 O O . THR A 1 165 ? 4.768 -33.811 -7.229 1.00 75.50 165 THR A O 1
ATOM 1315 N N . LEU A 1 166 ? 3.214 -33.221 -8.741 1.00 75.38 166 LEU A N 1
ATOM 1316 C CA . LEU A 1 166 ? 3.732 -34.045 -9.828 1.00 75.38 166 LEU A CA 1
ATOM 1317 C C . LEU A 1 166 ? 4.917 -33.365 -10.520 1.00 75.38 166 LEU A C 1
ATOM 1319 O O . LEU A 1 166 ? 4.792 -32.294 -11.111 1.00 75.38 166 LEU A O 1
ATOM 1323 N N . PHE A 1 167 ? 6.082 -34.021 -10.487 1.00 82.81 167 PHE A N 1
ATOM 1324 C CA . PHE A 1 167 ? 7.335 -33.491 -11.039 1.00 82.81 167 PHE A CA 1
ATOM 1325 C C . PHE A 1 167 ? 7.204 -33.016 -12.492 1.00 82.81 167 PHE A C 1
ATOM 1327 O O . PHE A 1 167 ? 7.674 -31.931 -12.824 1.00 82.81 167 PHE A O 1
ATOM 1334 N N . TRP A 1 168 ? 6.533 -33.796 -13.341 1.00 79.62 168 TRP A N 1
ATOM 1335 C CA . TRP A 1 168 ? 6.401 -33.479 -14.761 1.00 79.62 168 TRP A CA 1
ATOM 1336 C C . TRP A 1 168 ? 5.604 -32.204 -15.009 1.00 79.62 168 TRP A C 1
ATOM 1338 O O . TRP A 1 168 ? 6.017 -31.396 -15.831 1.00 79.62 168 TRP A O 1
ATOM 1348 N N . GLN A 1 169 ? 4.531 -31.968 -14.252 1.00 74.62 169 GLN A N 1
ATOM 1349 C CA . GLN A 1 169 ? 3.764 -30.731 -14.385 1.00 74.62 169 GLN A CA 1
ATOM 1350 C C . GLN A 1 169 ? 4.575 -29.509 -13.930 1.00 74.62 169 GLN A C 1
ATOM 1352 O O . GLN A 1 169 ? 4.511 -28.462 -14.567 1.00 74.62 169 GLN A O 1
ATOM 1357 N N . ARG A 1 170 ? 5.422 -29.652 -12.898 1.00 78.44 170 ARG A N 1
ATOM 1358 C CA . ARG A 1 170 ? 6.363 -28.591 -12.498 1.00 78.44 170 ARG A CA 1
ATOM 1359 C C . ARG A 1 170 ? 7.414 -28.304 -13.566 1.00 78.44 170 ARG A C 1
ATOM 1361 O O . ARG A 1 170 ? 7.744 -27.148 -13.800 1.00 78.44 170 ARG A O 1
ATOM 1368 N N . LEU A 1 171 ? 7.958 -29.350 -14.191 1.00 79.88 171 LEU A N 1
ATOM 1369 C CA . LEU A 1 171 ? 8.972 -29.209 -15.235 1.00 79.88 171 LEU A CA 1
ATOM 1370 C C . LEU A 1 171 ? 8.400 -28.517 -16.477 1.00 79.88 171 LEU A C 1
ATOM 1372 O O . LEU A 1 171 ? 9.044 -27.619 -17.010 1.00 79.88 171 LEU A O 1
ATOM 1376 N N . TYR A 1 172 ? 7.192 -28.889 -16.906 1.00 72.56 172 TYR A N 1
ATOM 1377 C CA . TYR A 1 172 ? 6.513 -28.221 -18.019 1.00 72.56 172 TYR A CA 1
ATOM 1378 C C . TYR A 1 172 ? 6.248 -26.746 -17.717 1.00 72.56 172 TYR A C 1
ATOM 1380 O O . TYR A 1 172 ? 6.656 -25.895 -18.504 1.00 72.56 172 TYR A O 1
ATOM 1388 N N . ASN A 1 173 ? 5.705 -26.428 -16.538 1.00 70.44 173 ASN A N 1
ATOM 1389 C CA . ASN A 1 173 ? 5.524 -25.039 -16.107 1.00 70.44 173 ASN A CA 1
ATOM 1390 C C . ASN A 1 173 ? 6.848 -24.257 -16.079 1.00 70.44 173 ASN A C 1
ATOM 1392 O O . ASN A 1 173 ? 6.889 -23.081 -16.446 1.00 70.44 173 ASN A O 1
ATOM 1396 N N . ALA A 1 174 ? 7.954 -24.904 -15.697 1.00 75.38 174 ALA A N 1
ATOM 1397 C CA . ALA A 1 174 ? 9.270 -24.278 -15.704 1.00 75.38 174 ALA A CA 1
ATOM 1398 C C . ALA A 1 174 ? 9.782 -23.966 -17.110 1.00 75.38 174 ALA A C 1
ATOM 1400 O O . ALA A 1 174 ? 10.302 -22.878 -17.353 1.00 75.38 174 ALA A O 1
ATOM 1401 N N . ILE A 1 175 ? 9.610 -24.898 -18.043 1.00 76.88 175 ILE A N 1
ATOM 1402 C CA . ILE A 1 175 ? 9.971 -24.698 -19.447 1.00 76.88 175 ILE A CA 1
ATOM 1403 C C . ILE A 1 175 ? 9.117 -23.581 -20.056 1.00 76.88 175 ILE A C 1
ATOM 1405 O O . ILE A 1 175 ? 9.654 -22.694 -20.716 1.00 76.88 175 ILE A O 1
ATOM 1409 N N . GLU A 1 176 ? 7.812 -23.570 -19.787 1.00 69.75 176 GLU A N 1
ATOM 1410 C CA . GLU A 1 176 ? 6.906 -22.519 -20.257 1.00 69.75 176 GLU A CA 1
ATOM 1411 C C . GLU A 1 176 ? 7.266 -21.147 -19.689 1.00 69.75 176 GLU A C 1
ATOM 1413 O O . GLU A 1 176 ? 7.285 -20.172 -20.435 1.00 69.75 176 GLU A O 1
ATOM 1418 N N . SER A 1 177 ? 7.653 -21.075 -18.413 1.00 68.75 177 SER A N 1
ATOM 1419 C CA . SER A 1 177 ? 8.163 -19.841 -17.800 1.00 68.75 177 SER A CA 1
ATOM 1420 C C . SER A 1 177 ? 9.368 -19.293 -18.558 1.00 68.75 177 SER A C 1
ATOM 1422 O O . SER A 1 177 ? 9.465 -18.096 -18.814 1.00 68.75 177 SER A O 1
ATOM 1424 N N . VAL A 1 178 ? 10.305 -20.174 -18.916 1.00 73.75 178 VAL A N 1
ATOM 1425 C CA . VAL A 1 178 ? 11.507 -19.801 -19.664 1.00 73.75 178 VAL A CA 1
ATOM 1426 C C 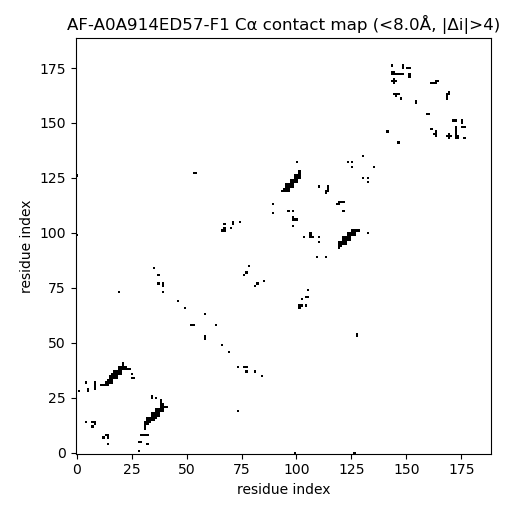. VAL A 1 178 ? 11.129 -19.303 -21.059 1.00 73.75 178 VAL A C 1
ATOM 1428 O O . VAL A 1 178 ? 11.618 -18.257 -21.484 1.00 73.75 178 VAL A O 1
ATOM 1431 N N . ILE A 1 179 ? 10.224 -20.000 -21.750 1.00 71.31 179 ILE A N 1
ATOM 1432 C CA . ILE A 1 179 ? 9.723 -19.589 -23.066 1.00 71.31 179 ILE A CA 1
ATOM 1433 C C . ILE A 1 179 ? 9.027 -18.226 -22.984 1.00 71.31 179 ILE A C 1
ATOM 1435 O O . ILE A 1 179 ? 9.331 -17.364 -23.800 1.00 71.31 179 ILE A O 1
ATOM 1439 N N . GLU A 1 180 ? 8.150 -17.994 -22.003 1.00 63.84 180 GLU A N 1
ATOM 1440 C CA . GLU A 1 180 ? 7.461 -16.711 -21.801 1.00 63.84 180 GLU A CA 1
ATOM 1441 C C . GLU A 1 180 ? 8.472 -15.580 -21.569 1.00 63.84 180 GLU A C 1
ATOM 1443 O O . GLU A 1 180 ? 8.381 -14.539 -22.214 1.00 63.84 180 GLU A O 1
ATOM 1448 N N . ILE A 1 181 ? 9.492 -15.796 -20.731 1.00 66.38 181 ILE A N 1
ATOM 1449 C CA . ILE A 1 181 ? 10.554 -14.809 -20.483 1.00 66.38 181 ILE A CA 1
ATOM 1450 C C . ILE A 1 181 ? 11.281 -14.441 -21.782 1.00 66.38 181 ILE A C 1
ATOM 1452 O O . ILE A 1 181 ? 11.525 -13.262 -22.039 1.00 66.38 181 ILE A O 1
ATOM 1456 N N . PHE A 1 182 ? 11.630 -15.419 -22.619 1.00 71.25 182 PHE A N 1
ATOM 1457 C CA . PHE A 1 182 ? 12.337 -15.149 -23.873 1.00 71.25 182 PHE A CA 1
ATOM 1458 C C . PHE A 1 182 ? 11.426 -14.583 -24.973 1.00 71.25 182 PHE A C 1
ATOM 1460 O O . PHE A 1 182 ? 11.855 -13.705 -25.725 1.00 71.25 182 PHE A O 1
ATOM 1467 N N . ALA A 1 183 ? 10.170 -15.024 -25.041 1.00 63.28 183 ALA A N 1
ATOM 1468 C CA . ALA A 1 183 ? 9.175 -14.541 -25.994 1.00 63.28 183 ALA A CA 1
ATOM 1469 C C . ALA A 1 183 ? 8.738 -13.102 -25.683 1.00 63.28 183 ALA A C 1
ATOM 1471 O O . ALA A 1 183 ? 8.624 -12.280 -26.583 1.00 63.28 183 ALA A O 1
ATOM 1472 N N . VAL A 1 184 ? 8.551 -12.749 -24.410 1.00 55.88 184 VAL A N 1
ATOM 1473 C CA . VAL A 1 184 ? 8.213 -11.375 -24.005 1.00 55.88 184 VAL A CA 1
ATOM 1474 C C . VAL A 1 184 ? 9.401 -10.429 -24.220 1.00 55.88 184 VAL A C 1
ATOM 1476 O O . VAL A 1 184 ? 9.201 -9.290 -24.633 1.00 55.88 184 VAL A O 1
ATOM 1479 N N . ASN A 1 185 ? 10.638 -10.902 -24.028 1.00 50.34 185 ASN A N 1
ATOM 1480 C CA . ASN A 1 185 ? 11.848 -10.112 -24.293 1.00 50.34 185 ASN A CA 1
ATOM 1481 C C . ASN A 1 185 ? 12.149 -9.885 -25.786 1.00 50.34 185 ASN A C 1
ATOM 1483 O O . ASN A 1 185 ? 12.981 -9.044 -26.112 1.00 50.34 185 ASN A O 1
ATOM 1487 N N . THR A 1 186 ? 11.505 -10.614 -26.701 1.00 50.28 186 THR A N 1
ATOM 1488 C CA . THR A 1 186 ? 11.686 -10.413 -28.150 1.00 50.28 186 THR A CA 1
ATOM 1489 C C . THR A 1 186 ? 10.754 -9.349 -28.736 1.00 50.28 186 THR A C 1
ATOM 1491 O O . THR A 1 186 ? 11.045 -8.838 -29.810 1.00 50.28 186 THR A O 1
ATOM 1494 N N . TYR A 1 187 ? 9.691 -8.953 -28.026 1.00 42.47 187 TYR A N 1
ATOM 1495 C CA . TYR A 1 187 ? 8.790 -7.857 -28.427 1.00 42.47 187 TYR A CA 1
ATOM 1496 C C . TYR A 1 187 ? 9.193 -6.481 -27.865 1.00 42.47 187 TYR A C 1
ATOM 1498 O O . TYR A 1 187 ? 8.485 -5.497 -28.075 1.00 42.47 187 TYR A O 1
ATOM 1506 N N . SER A 1 188 ? 10.303 -6.406 -27.128 1.00 37.06 188 SER A N 1
ATOM 1507 C CA . SER A 1 188 ? 10.819 -5.194 -26.477 1.00 37.06 188 SER A CA 1
ATOM 1508 C C . SER A 1 188 ? 12.155 -4.691 -27.052 1.00 37.06 188 SER A C 1
ATOM 1510 O O . SER A 1 188 ? 12.797 -3.838 -26.434 1.00 37.06 188 SER A O 1
ATOM 1512 N N . MET A 1 189 ? 12.543 -5.172 -28.241 1.00 37.19 189 MET A N 1
ATOM 1513 C CA . MET A 1 189 ? 13.525 -4.533 -29.137 1.00 37.19 189 MET A CA 1
ATOM 1514 C C . MET A 1 189 ? 12.806 -3.809 -30.272 1.00 37.19 189 MET A C 1
ATOM 1516 O O . MET A 1 189 ? 13.285 -2.715 -30.643 1.00 37.19 189 MET A O 1
#

Mean predicted aligned error: 13.64 Å

Radius of gyration: 20.12 Å; Cα contacts (8 Å, |Δi|>4): 167; chains: 1; bounding box: 37×54×46 Å

Organism: NCBI:txid290746

Solvent-accessible surface area (backbone atoms only — not comparable to full-atom values): 11454 Å² total; per-residue (Å²): 102,69,71,59,54,47,50,44,29,76,71,71,41,80,40,78,42,82,43,80,39,68,56,91,65,79,80,87,84,54,74,57,54,48,69,50,68,39,69,43,83,81,86,53,74,62,61,59,56,47,56,55,44,59,78,73,48,88,79,49,78,74,52,54,53,53,50,48,52,52,45,51,50,53,48,50,52,41,56,71,76,41,40,69,62,49,52,52,61,71,72,53,89,66,82,65,41,80,24,49,46,85,45,34,77,59,38,45,51,54,41,49,50,42,32,73,75,71,64,32,52,67,45,80,42,67,81,82,57,98,63,56,67,67,60,50,53,54,57,80,62,57,45,55,47,68,46,87,52,97,80,49,78,74,64,92,47,97,84,59,72,93,53,57,85,40,65,66,59,19,51,52,28,39,52,49,51,52,49,50,56,55,56,59,60,63,76,75,117

Secondary structure (DSSP, 8-state):
-HHHHHHHHHTT--EEEEEEES-SSPPP--TTEEEEEEE-----HHHHHHHHHHHHSPPPHHHHHHHHHHHHHHHHHHHHH-HHHHHHHHHS--S-EEEEGGGHHHHHHHHHHHHHHH---EEEE-SS----HHHHHHHHT--TTT---TTSPPPSSTT----TTSHHHHHHHHHHHHHHHHHHHHS--

Foldseek 3Di:
DLVVVLVCVVVVEQEEAEDEDQDPDDDDSDPSYHYLYHHDNDPDPVVVVLVVDLQVHDQDPVSLVVLQVVLVVSVVCCCVVPVVSVVVVLPDDDQEQEAEPSNCVVSVVSQVSCCVPPVRYYHYDYDRDPDPVVVVVLVVPDDLQQHQDPVRDDDPDPPDDQDSVDPVSSVVSNVVVVVCVVVSVVVVD

Nearest PDB structures (foldseek):
  7occ-assembly2_C  TM=3.086E-01  e=2.431E+00  Rattus norvegicus
  7oca-assembly1_C  TM=3.086E-01  e=2.431E+00  Rattus norvegicus
  3n6v-assembly2_D  TM=4.560E-01  e=6.462E+00  Rattus norvegicus
  4u5b-assembly1_C  TM=2.725E-01  e=6.079E+00  Rattus norvegicus
  7rz6-assembly1_C  TM=2.495E-01  e=9.911E+00  Rattus norvegicus